Protein AF-A0A2V4CWK1-F1 (afdb_monomer_lite)

pLDDT: mean 91.82, std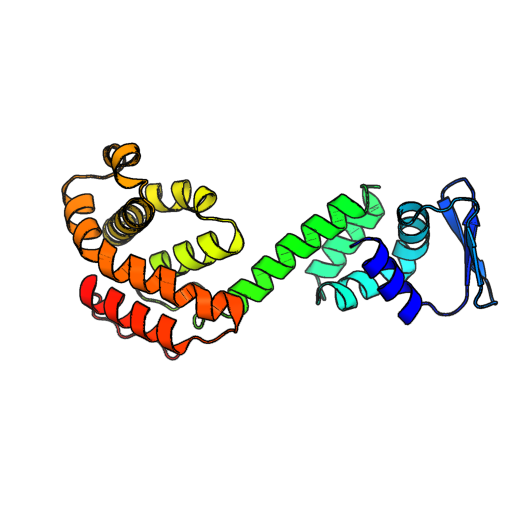 6.18, range [59.59, 98.56]

Foldseek 3Di:
DLVVLVVLCLVPDDAEWEQEPVLAIDGDNHNDYHYPDPDSQSVCLNCLVPCVLSSCCPVQVDDDPRSVVLSVCCNPPVDRVVVSVVVSNLVSLLVVLLVLEFDDQPQDDPPLSLLNVQLSCCLSPNNVVCLVVQLPQPDLRSVLCSLLSCVLVVNNVVCVVSDDPVSNVLSVQLNVLSNQLSVQSVCSRPPSDCPSNLVSSVVSCVSSVPPDDHDDD

Secondary structure (DSSP, 8-state):
-HHHHHHHHHHH--SEEEE-TT--EEEESSS-EEESS--HHHHHHHHHHHHHHHHHHHHH---SHHHHHHHHHHHHH---HHHHHHHHHHHHHHHHHHTTSSS-TT-SPTTHHHHHHHHHHHHHH-HHHHHHHHHT-SSHHHHHHHHHHHHHTT-HHHHGGGS-HHHHHHHHTTHHHHHHHHHHHHHHHHH---HHHHHHHHHHHHHHT--SPPPP-

Sequence (217 aa):
LEKDAISAVLDVIEGGIRVDSGGEGHWLSSDLIRMEDGSTHTLLNAVWGKHGMDVLENLFDLTGEAAEDAFDKQLSRGKAFGSFLRKVDEQQSGARLLRRFPWDEDELPSPLDFADSLVKKGRADGIGTTTGMARKAKGDSNLAMGWAWLSSHGKGEGEAWHFDPDIRDKGGDWVPSLEVLWAASEAVAESGDTEAYVGAMENLRKASGTMQELPDA

Structure (mmCIF, N/CA/C/O backbone):
data_AF-A0A2V4CWK1-F1
#
_entry.id   AF-A0A2V4CWK1-F1
#
loop_
_atom_site.group_PDB
_atom_site.id
_atom_site.type_symbol
_atom_site.label_atom_id
_atom_site.label_alt_id
_atom_site.label_comp_id
_atom_site.label_asym_id
_atom_site.label_entity_id
_atom_site.label_seq_id
_atom_site.pdbx_PDB_ins_code
_atom_site.Cartn_x
_atom_site.Cartn_y
_atom_site.Cartn_z
_atom_site.occupancy
_atom_site.B_iso_or_equiv
_atom_site.auth_seq_id
_atom_site.auth_comp_id
_atom_site.auth_asym_id
_atom_site.auth_atom_id
_atom_site.pdbx_PDB_model_num
ATOM 1 N N . LEU A 1 1 ? 16.362 -1.975 -12.132 1.00 86.56 1 LEU A N 1
ATOM 2 C CA . LEU A 1 1 ? 15.229 -1.416 -12.897 1.00 86.56 1 LEU A CA 1
ATOM 3 C C . LEU A 1 1 ? 15.586 -1.082 -14.341 1.00 86.56 1 LEU A C 1
ATOM 5 O O . LEU A 1 1 ? 15.142 -1.820 -15.195 1.00 86.56 1 LEU A O 1
ATOM 9 N N . GLU A 1 2 ? 16.389 -0.056 -14.674 1.00 88.94 2 GLU A N 1
ATOM 10 C CA . GLU A 1 2 ? 16.662 0.236 -16.108 1.00 88.94 2 GLU A CA 1
ATOM 11 C C . GLU A 1 2 ? 17.368 -0.909 -16.853 1.00 88.94 2 GLU A C 1
ATOM 13 O O . GLU A 1 2 ? 17.038 -1.191 -17.998 1.00 88.94 2 GLU A O 1
ATOM 18 N N . LYS A 1 3 ? 18.313 -1.600 -16.202 1.00 89.69 3 LYS A N 1
ATOM 19 C CA . LYS A 1 3 ? 18.948 -2.796 -16.776 1.00 89.69 3 LYS A CA 1
ATOM 20 C C . LYS A 1 3 ? 17.950 -3.933 -16.986 1.00 89.69 3 LYS A C 1
ATOM 22 O O . LYS A 1 3 ? 18.001 -4.575 -18.020 1.00 89.69 3 LYS A O 1
ATOM 27 N N . ASP A 1 4 ? 17.043 -4.138 -16.035 1.00 89.38 4 ASP A N 1
ATOM 28 C CA . ASP A 1 4 ? 16.024 -5.192 -16.106 1.00 89.38 4 ASP A CA 1
ATOM 29 C C . ASP A 1 4 ? 14.989 -4.876 -17.190 1.00 89.38 4 ASP A C 1
ATOM 31 O O . ASP A 1 4 ? 14.596 -5.760 -17.938 1.00 89.38 4 ASP A O 1
ATOM 35 N N . ALA A 1 5 ? 14.626 -3.599 -17.346 1.00 89.69 5 ALA A N 1
ATOM 36 C CA . ALA A 1 5 ? 13.796 -3.128 -18.447 1.00 89.69 5 ALA A CA 1
ATOM 37 C C . ALA A 1 5 ? 14.480 -3.353 -19.800 1.00 89.69 5 ALA A C 1
ATOM 39 O O . ALA A 1 5 ? 13.828 -3.779 -20.743 1.00 89.69 5 ALA A O 1
ATOM 40 N N . ILE A 1 6 ? 15.795 -3.124 -19.901 1.00 90.56 6 ILE A N 1
ATOM 41 C CA . ILE A 1 6 ? 16.544 -3.470 -21.115 1.00 90.56 6 ILE A CA 1
ATOM 42 C C . ILE A 1 6 ? 16.532 -4.973 -21.342 1.00 90.56 6 ILE A C 1
ATOM 44 O O . ILE A 1 6 ? 16.234 -5.375 -22.455 1.00 90.56 6 ILE A O 1
ATOM 48 N N . SER A 1 7 ? 16.811 -5.797 -20.331 1.00 90.44 7 SER A N 1
ATOM 49 C CA . SER A 1 7 ? 16.730 -7.255 -20.472 1.00 90.44 7 SER A CA 1
ATOM 50 C C . SER A 1 7 ? 15.356 -7.688 -20.991 1.00 90.44 7 SER A C 1
ATOM 52 O O . SER A 1 7 ? 15.295 -8.416 -21.972 1.00 90.44 7 SER A O 1
ATOM 54 N N . ALA A 1 8 ? 14.272 -7.138 -20.432 1.00 89.75 8 ALA A N 1
ATOM 55 C CA . ALA A 1 8 ? 12.911 -7.404 -20.894 1.00 89.75 8 ALA A CA 1
ATOM 56 C C . ALA A 1 8 ? 12.691 -6.999 -22.362 1.00 89.75 8 ALA A C 1
ATOM 58 O O . ALA A 1 8 ? 12.012 -7.714 -23.089 1.00 89.75 8 ALA A O 1
ATOM 59 N N . VAL A 1 9 ? 13.287 -5.889 -22.821 1.00 90.75 9 VAL A N 1
ATOM 60 C CA . VAL A 1 9 ? 13.285 -5.523 -24.249 1.00 90.75 9 VAL A CA 1
ATOM 61 C C . VAL A 1 9 ? 14.094 -6.522 -25.072 1.00 90.75 9 VAL A C 1
ATOM 63 O O . VAL A 1 9 ? 13.639 -6.934 -26.130 1.00 90.75 9 VAL A O 1
ATOM 66 N N . LEU A 1 10 ? 15.291 -6.907 -24.625 1.00 89.94 10 LEU A N 1
ATOM 67 C CA . LEU A 1 10 ? 16.167 -7.826 -25.361 1.00 89.94 10 LEU A CA 1
ATOM 68 C C . LEU A 1 10 ? 15.539 -9.207 -25.561 1.00 89.94 10 LEU A C 1
ATOM 70 O O . LEU A 1 10 ? 15.827 -9.853 -26.564 1.00 89.94 10 LEU A O 1
ATOM 74 N N . ASP A 1 11 ? 14.679 -9.632 -24.639 1.00 89.06 11 ASP A N 1
ATOM 75 C CA . ASP A 1 11 ? 13.974 -10.910 -24.724 1.00 89.06 11 ASP A CA 1
ATOM 76 C C . ASP A 1 11 ? 12.865 -10.914 -25.793 1.00 89.06 11 ASP A C 1
ATOM 78 O O . ASP A 1 11 ? 12.498 -11.980 -26.287 1.00 89.06 11 ASP A O 1
ATOM 82 N N . VAL A 1 12 ? 12.345 -9.739 -26.175 1.00 88.56 12 VAL A N 1
ATOM 83 C CA . VAL A 1 12 ? 11.214 -9.596 -27.118 1.00 88.56 12 VAL A CA 1
ATOM 84 C C . VAL A 1 12 ? 11.565 -8.861 -28.414 1.00 88.56 12 VAL A C 1
ATOM 86 O O . VAL A 1 12 ? 10.773 -8.850 -29.356 1.00 88.56 12 VAL A O 1
ATOM 89 N N . ILE A 1 13 ? 12.723 -8.200 -28.476 1.00 88.19 13 ILE A N 1
ATOM 90 C CA . ILE A 1 13 ? 13.109 -7.385 -29.627 1.00 88.19 13 ILE A CA 1
ATOM 91 C C . ILE A 1 13 ? 13.363 -8.273 -30.847 1.00 88.19 13 ILE A C 1
ATOM 93 O O . ILE A 1 13 ? 14.231 -9.142 -30.859 1.00 88.19 13 ILE A O 1
ATOM 97 N N . GLU A 1 14 ? 12.614 -8.019 -31.916 1.00 85.38 14 GLU A N 1
ATOM 98 C CA . GLU A 1 14 ? 12.859 -8.638 -33.215 1.00 85.38 14 GLU A CA 1
ATOM 99 C C . GLU A 1 14 ? 13.704 -7.704 -34.090 1.00 85.38 14 GLU A C 1
ATOM 101 O O . GLU A 1 14 ? 13.294 -6.576 -34.403 1.00 85.38 14 GLU A O 1
ATOM 106 N N . GLY A 1 15 ? 14.878 -8.190 -34.504 1.00 85.75 15 GLY A N 1
ATOM 107 C CA . GLY A 1 15 ? 15.874 -7.426 -35.251 1.00 85.75 15 GLY A CA 1
ATOM 108 C C . GLY A 1 15 ? 16.771 -6.572 -34.353 1.00 85.75 15 GLY A C 1
ATOM 109 O O . GLY A 1 15 ? 16.873 -6.773 -33.146 1.00 85.75 15 GLY A O 1
ATOM 110 N N . GLY A 1 16 ? 17.471 -5.614 -34.955 1.00 89.88 16 GLY A N 1
ATOM 111 C CA . GLY A 1 16 ? 18.432 -4.762 -34.253 1.00 89.88 16 GLY A CA 1
ATOM 112 C C . GLY A 1 16 ? 18.074 -3.292 -34.331 1.00 89.88 16 GLY A C 1
ATOM 113 O O . GLY A 1 16 ? 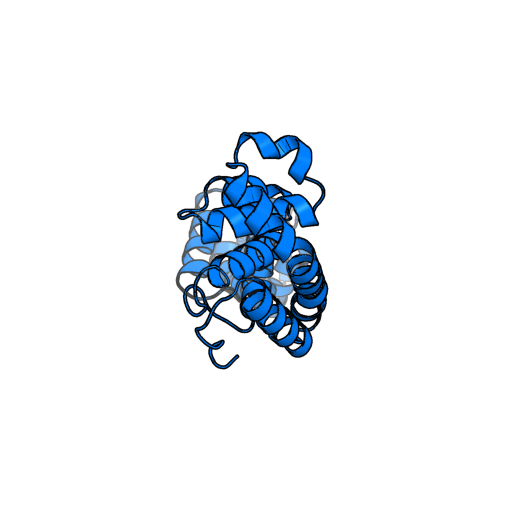17.180 -2.877 -35.067 1.00 89.88 16 GLY A O 1
ATOM 114 N N . ILE A 1 17 ? 18.819 -2.479 -33.593 1.00 92.44 17 ILE A N 1
ATOM 115 C CA . ILE A 1 17 ? 18.636 -1.030 -33.560 1.00 92.44 17 ILE A CA 1
ATOM 116 C C . ILE A 1 17 ? 19.993 -0.338 -33.493 1.00 92.44 17 ILE A C 1
ATOM 118 O O . ILE A 1 17 ? 20.890 -0.759 -32.762 1.00 92.44 17 ILE A O 1
ATOM 122 N N . ARG A 1 18 ? 20.157 0.733 -34.268 1.00 92.19 18 ARG A N 1
ATOM 123 C CA . ARG A 1 18 ? 21.239 1.698 -34.086 1.00 92.19 18 ARG A CA 1
ATOM 124 C C . ARG A 1 18 ? 20.682 2.935 -33.402 1.00 92.19 18 ARG A C 1
ATOM 126 O O . ARG A 1 18 ? 19.783 3.555 -33.950 1.00 92.19 18 ARG A O 1
ATOM 133 N N . VAL A 1 19 ? 21.258 3.307 -32.270 1.00 91.06 19 VAL A N 1
ATOM 134 C CA . VAL A 1 19 ? 20.946 4.542 -31.553 1.00 91.06 19 VAL A CA 1
ATOM 135 C C . VAL A 1 19 ? 22.068 5.544 -31.797 1.00 91.06 19 VAL A C 1
ATOM 137 O O . VAL A 1 19 ? 23.239 5.232 -31.549 1.00 91.06 19 VAL A O 1
ATOM 140 N N . ASP A 1 20 ? 21.725 6.702 -32.350 1.00 87.31 20 ASP A N 1
ATOM 141 C CA . ASP A 1 20 ? 22.684 7.767 -32.646 1.00 87.31 20 ASP A CA 1
ATOM 142 C C . ASP A 1 20 ? 22.999 8.640 -31.413 1.00 87.31 20 ASP A C 1
ATOM 144 O O . ASP A 1 20 ? 22.411 8.483 -30.342 1.00 87.31 20 ASP A O 1
ATOM 148 N N . SER A 1 21 ? 23.942 9.576 -31.554 1.00 80.38 21 SER A N 1
ATOM 149 C CA . SER A 1 21 ? 24.313 10.532 -30.499 1.00 80.38 21 SER A CA 1
ATOM 150 C C . SER A 1 21 ? 23.182 11.471 -30.042 1.00 80.38 21 SER A C 1
ATOM 152 O O . SER A 1 21 ? 23.289 12.073 -28.973 1.00 80.38 21 SER A O 1
ATOM 154 N N . GLY A 1 22 ? 22.117 11.612 -30.839 1.00 75.62 22 GLY A N 1
ATOM 155 C CA . GLY A 1 22 ? 20.904 12.358 -30.503 1.00 75.62 22 GLY A CA 1
ATOM 156 C C . GLY A 1 22 ? 19.871 11.525 -29.739 1.00 75.62 22 GLY A C 1
ATOM 157 O O . GLY A 1 22 ? 18.892 12.082 -29.244 1.00 75.62 22 GLY A O 1
ATOM 158 N N . GLY A 1 23 ? 20.098 10.214 -29.612 1.00 77.56 23 GLY A N 1
ATOM 159 C CA . GLY A 1 23 ? 19.186 9.259 -28.992 1.00 77.56 23 GLY A CA 1
ATOM 160 C C . GLY A 1 23 ? 18.088 8.750 -29.925 1.00 77.56 23 GLY A C 1
ATOM 161 O O . GLY A 1 23 ? 17.145 8.113 -29.454 1.00 77.56 23 GLY A O 1
ATOM 162 N N . GLU A 1 24 ? 18.192 9.010 -31.231 1.00 84.31 24 GLU A N 1
ATOM 163 C CA . GLU A 1 24 ? 17.245 8.516 -32.225 1.00 84.31 24 GLU A CA 1
ATOM 164 C C . GLU A 1 24 ? 17.556 7.059 -32.593 1.00 84.31 24 GLU A C 1
ATOM 166 O O . GLU A 1 24 ? 18.703 6.675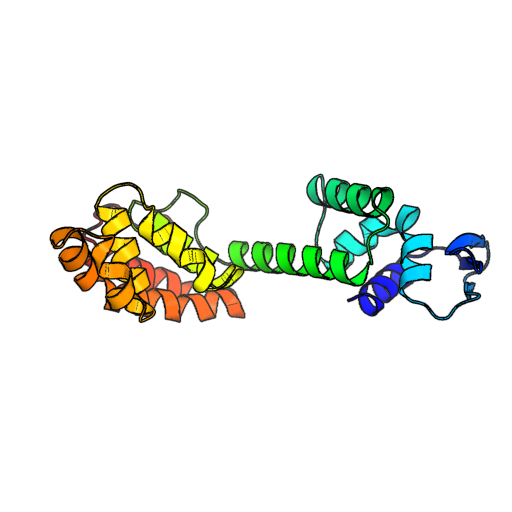 -32.837 1.00 84.31 24 GLU A O 1
ATOM 171 N N . GLY A 1 25 ? 16.512 6.226 -32.605 1.00 87.94 25 GLY A N 1
ATOM 172 C CA . GLY A 1 25 ? 16.594 4.803 -32.908 1.00 87.94 25 GLY A CA 1
ATOM 173 C C . GLY A 1 25 ? 16.303 4.487 -34.372 1.00 87.94 25 GLY A C 1
ATOM 174 O O . GLY A 1 25 ? 15.210 4.747 -34.870 1.00 87.94 25 GLY A O 1
ATOM 175 N N . HIS A 1 26 ? 17.245 3.832 -35.046 1.00 90.00 26 HIS A N 1
ATOM 176 C CA . HIS A 1 26 ? 17.097 3.337 -36.413 1.00 90.00 26 HIS A CA 1
ATOM 177 C C . HIS A 1 26 ? 17.074 1.807 -36.436 1.00 90.00 26 HIS A C 1
ATOM 179 O O . HIS A 1 26 ? 18.084 1.154 -36.162 1.00 90.00 26 HIS A O 1
ATOM 185 N N . TRP A 1 27 ? 15.925 1.235 -36.788 1.00 91.19 27 TRP A N 1
ATOM 186 C CA . TRP A 1 27 ? 15.729 -0.213 -36.864 1.00 91.19 27 TRP A CA 1
ATOM 187 C C . TRP A 1 27 ? 16.543 -0.850 -37.995 1.00 91.19 27 TRP A C 1
ATOM 189 O O . TRP A 1 27 ? 16.640 -0.317 -39.101 1.00 91.19 27 TRP A O 1
ATOM 199 N N . LEU A 1 28 ? 17.130 -2.007 -37.706 1.00 89.50 28 LEU A N 1
ATOM 200 C CA . LEU A 1 28 ? 18.017 -2.759 -38.584 1.00 89.50 28 LEU A CA 1
ATOM 201 C C . LEU A 1 28 ? 17.421 -4.134 -38.884 1.00 89.50 28 LEU A C 1
ATOM 203 O O . LEU A 1 28 ? 16.782 -4.750 -38.036 1.00 89.50 28 LEU A O 1
ATOM 207 N N . SER A 1 29 ? 17.724 -4.664 -40.068 1.00 86.38 29 SER A N 1
ATOM 208 C CA . SER A 1 29 ? 17.384 -6.044 -40.441 1.00 86.38 29 SER A CA 1
ATOM 209 C C . SER A 1 29 ? 18.298 -7.102 -39.807 1.00 86.38 29 SER A C 1
ATOM 211 O O . SER A 1 29 ? 18.071 -8.289 -39.998 1.00 86.38 29 SER A O 1
ATOM 213 N N . SER A 1 30 ? 19.380 -6.687 -39.142 1.00 88.69 30 SER A N 1
ATOM 214 C CA . SER A 1 30 ? 20.311 -7.559 -38.412 1.00 88.69 30 SER A CA 1
ATOM 215 C C . SER A 1 30 ? 20.032 -7.503 -36.919 1.00 88.69 30 SER A C 1
ATOM 217 O O . SER A 1 30 ? 19.743 -6.411 -36.451 1.00 88.69 30 SER A O 1
ATOM 219 N N . ASP A 1 31 ? 20.326 -8.556 -36.162 1.00 87.31 31 ASP A N 1
ATOM 220 C CA . ASP A 1 31 ? 20.086 -8.643 -34.704 1.00 87.31 31 ASP A CA 1
ATOM 221 C C . ASP A 1 31 ? 21.123 -7.896 -33.837 1.00 87.31 31 ASP A C 1
ATOM 223 O O . ASP A 1 31 ? 21.427 -8.273 -32.707 1.00 87.31 31 ASP A O 1
ATOM 227 N N . LEU A 1 32 ? 21.746 -6.848 -34.381 1.00 88.38 32 LEU A N 1
ATOM 228 C CA . LEU A 1 32 ? 22.781 -6.081 -33.692 1.00 88.38 32 LEU A CA 1
ATOM 229 C C . LEU A 1 32 ? 22.203 -4.817 -33.067 1.00 88.38 32 LEU A C 1
ATOM 231 O O . LEU A 1 32 ? 21.602 -3.993 -33.756 1.00 88.38 32 LEU A O 1
ATOM 235 N N . ILE A 1 33 ? 22.510 -4.614 -31.789 1.00 89.75 33 ILE A N 1
ATOM 236 C CA . ILE A 1 33 ? 22.268 -3.353 -31.091 1.00 89.75 33 ILE A CA 1
ATOM 237 C C . ILE A 1 33 ? 23.553 -2.534 -31.130 1.00 89.75 33 ILE A C 1
ATOM 239 O O . ILE A 1 33 ? 24.605 -2.967 -30.658 1.00 89.75 33 ILE A O 1
ATOM 243 N N . ARG A 1 34 ? 23.480 -1.355 -31.746 1.00 90.00 34 ARG A N 1
ATOM 244 C CA . ARG A 1 34 ? 24.597 -0.417 -31.868 1.00 90.00 34 ARG A CA 1
ATOM 245 C C . ARG A 1 34 ? 24.223 0.873 -31.179 1.00 90.00 34 ARG A C 1
ATOM 247 O O . ARG A 1 34 ? 23.183 1.442 -31.478 1.00 90.00 34 ARG A O 1
ATOM 254 N N . MET A 1 35 ? 25.088 1.353 -30.307 1.00 90.88 35 MET A N 1
ATOM 255 C CA . MET A 1 35 ? 24.862 2.604 -29.603 1.00 90.88 35 MET A CA 1
ATOM 256 C C . MET A 1 35 ? 26.110 3.467 -29.718 1.00 90.88 35 MET A C 1
ATOM 258 O O . MET A 1 35 ? 27.228 2.967 -29.581 1.00 90.88 35 MET A O 1
ATOM 262 N N . GLU A 1 36 ? 25.915 4.745 -30.032 1.00 84.12 36 GLU A N 1
ATOM 263 C CA . GLU A 1 36 ? 27.001 5.732 -30.032 1.00 84.12 36 GLU A CA 1
ATOM 264 C C . GLU A 1 36 ? 27.357 6.189 -28.609 1.00 84.12 36 GLU A C 1
ATOM 266 O O . GLU A 1 36 ? 28.490 6.608 -28.366 1.00 84.12 36 GLU A O 1
ATOM 271 N N . ASP A 1 37 ? 26.430 6.030 -27.660 1.00 79.88 37 ASP A N 1
ATOM 272 C CA . ASP A 1 37 ? 26.665 6.151 -26.223 1.00 79.88 37 ASP A CA 1
ATOM 273 C C . ASP A 1 37 ? 26.509 4.793 -25.499 1.00 79.88 37 ASP A C 1
ATOM 275 O O . ASP A 1 37 ? 26.102 3.793 -26.081 1.00 79.88 37 ASP A O 1
ATOM 279 N N . GLY A 1 38 ? 26.889 4.719 -24.221 1.00 78.56 38 GLY A N 1
ATOM 280 C CA . GLY A 1 38 ? 26.729 3.513 -23.390 1.00 78.56 38 GLY A CA 1
ATOM 281 C C . GLY A 1 38 ? 25.530 3.583 -22.442 1.00 78.56 38 GLY A C 1
ATOM 282 O O . GLY A 1 38 ? 25.569 2.977 -21.371 1.00 78.56 38 GLY A O 1
ATOM 283 N N . SER A 1 39 ? 24.524 4.403 -22.755 1.00 85.94 39 SER A N 1
ATOM 284 C CA . SER A 1 39 ? 23.490 4.819 -21.804 1.00 85.94 39 SER A CA 1
ATOM 285 C C . SER A 1 39 ? 22.234 3.953 -21.896 1.00 85.94 39 SER A C 1
ATOM 287 O O . SER A 1 39 ? 21.527 3.948 -22.903 1.00 85.94 39 SER A O 1
ATOM 289 N N . THR A 1 40 ? 21.891 3.276 -20.798 1.00 86.44 40 THR A N 1
ATOM 290 C CA . THR A 1 40 ? 20.649 2.492 -20.686 1.00 86.44 40 THR A CA 1
ATOM 291 C C . THR A 1 40 ? 19.410 3.337 -20.968 1.00 86.44 40 THR A C 1
ATOM 293 O O . THR A 1 40 ? 18.493 2.907 -21.662 1.00 86.44 40 THR A O 1
ATOM 296 N N . HIS A 1 41 ? 19.422 4.576 -20.487 1.00 86.94 41 HIS A N 1
ATOM 297 C CA . HIS A 1 41 ? 18.370 5.551 -20.717 1.00 86.94 41 HIS A CA 1
ATOM 298 C C . HIS A 1 41 ? 18.155 5.848 -22.208 1.00 86.94 41 HIS A C 1
ATOM 300 O O . HIS A 1 41 ? 17.015 5.898 -22.665 1.00 86.94 41 HIS A O 1
ATOM 306 N N . THR A 1 42 ? 19.239 6.019 -22.969 1.00 87.81 42 THR A N 1
ATOM 307 C CA . THR A 1 42 ? 19.171 6.358 -24.397 1.00 87.81 42 THR A CA 1
ATOM 308 C C . THR A 1 42 ? 18.582 5.198 -25.197 1.00 87.81 42 THR A C 1
ATOM 310 O O . THR A 1 42 ? 17.673 5.407 -26.000 1.00 87.81 42 THR A O 1
ATOM 313 N N . LEU A 1 43 ? 19.014 3.963 -24.911 1.00 89.00 43 LEU A N 1
ATOM 314 C CA . LEU A 1 43 ? 18.428 2.773 -25.530 1.00 89.00 43 LEU A CA 1
ATOM 315 C C . LEU A 1 43 ? 16.940 2.634 -25.197 1.00 89.00 43 LEU A C 1
ATOM 317 O O . LEU A 1 43 ? 16.142 2.402 -26.100 1.00 89.00 43 LEU A O 1
ATOM 321 N N . LEU A 1 44 ? 16.558 2.817 -23.926 1.00 90.12 44 LEU A N 1
ATOM 322 C CA . LEU A 1 44 ? 15.160 2.733 -23.499 1.00 90.12 44 LEU A CA 1
ATOM 323 C C . LEU A 1 44 ? 14.279 3.765 -24.209 1.00 90.12 44 LEU A C 1
ATOM 325 O O . LEU A 1 44 ? 13.209 3.396 -24.678 1.00 90.12 44 LEU A O 1
ATOM 329 N N . ASN A 1 45 ? 14.727 5.016 -24.362 1.00 88.56 45 ASN A N 1
ATOM 330 C CA . ASN A 1 45 ? 13.995 6.021 -25.148 1.00 88.56 45 ASN A CA 1
ATOM 331 C C . ASN A 1 45 ? 13.784 5.567 -26.598 1.00 88.56 45 ASN A C 1
ATOM 333 O O . ASN A 1 45 ? 12.671 5.663 -27.111 1.00 88.56 45 ASN A O 1
ATOM 337 N N . ALA A 1 46 ? 14.833 5.047 -27.239 1.00 89.44 46 ALA A N 1
ATOM 338 C CA . ALA A 1 46 ? 14.789 4.639 -28.640 1.00 89.44 46 ALA A CA 1
ATOM 339 C C . ALA A 1 46 ? 13.842 3.451 -28.893 1.00 89.44 46 ALA A C 1
ATOM 341 O O . ALA A 1 46 ? 13.182 3.396 -29.930 1.00 89.44 46 ALA A O 1
ATOM 342 N N . VAL A 1 47 ? 13.757 2.504 -27.952 1.00 90.94 47 VAL A N 1
ATOM 343 C CA . VAL A 1 47 ? 12.915 1.301 -28.091 1.00 90.94 47 VAL A CA 1
ATOM 344 C C . VAL A 1 47 ? 11.507 1.471 -27.522 1.00 90.94 47 VAL A C 1
ATOM 346 O O . VAL A 1 47 ? 10.622 0.697 -27.886 1.00 90.94 47 VAL A O 1
ATOM 349 N N . TRP A 1 48 ? 11.265 2.476 -26.668 1.00 91.62 48 TRP A N 1
ATOM 350 C CA . TRP A 1 48 ? 10.004 2.624 -25.931 1.00 91.62 48 TRP A CA 1
ATOM 351 C C . TRP A 1 48 ? 8.784 2.649 -26.840 1.00 91.62 48 TRP A C 1
ATOM 353 O O . TRP A 1 48 ? 7.824 1.940 -26.581 1.00 91.62 48 TRP A O 1
ATOM 363 N N . GLY A 1 49 ? 8.832 3.399 -27.944 1.00 90.31 49 GLY A N 1
ATOM 364 C CA . GLY A 1 49 ? 7.694 3.513 -28.859 1.00 90.31 49 GLY A CA 1
ATOM 365 C C . GLY A 1 49 ? 7.235 2.183 -29.471 1.00 90.31 49 GLY A C 1
ATOM 366 O O . GLY A 1 49 ? 6.094 2.094 -29.910 1.00 90.31 49 GLY A O 1
ATOM 367 N N . LYS A 1 50 ? 8.099 1.158 -29.494 1.00 90.94 50 LYS A N 1
ATOM 368 C CA . LYS A 1 50 ? 7.776 -0.177 -30.017 1.00 90.94 50 LYS A CA 1
ATOM 369 C C . LYS A 1 50 ? 7.585 -1.218 -28.912 1.00 90.94 50 LYS A C 1
ATOM 371 O O . LYS A 1 50 ? 6.695 -2.044 -29.038 1.00 90.94 50 LYS A O 1
ATOM 376 N N . HIS A 1 51 ? 8.396 -1.157 -27.855 1.00 93.00 51 HIS A N 1
ATOM 377 C CA . HIS A 1 51 ? 8.488 -2.208 -26.832 1.00 93.00 51 HIS A CA 1
ATOM 378 C C . HIS A 1 51 ? 8.131 -1.747 -25.416 1.00 93.00 51 HIS A C 1
ATOM 380 O O . HIS A 1 51 ? 8.293 -2.488 -24.453 1.00 93.00 51 HIS A O 1
ATOM 386 N N . GLY A 1 52 ? 7.659 -0.510 -25.247 1.00 92.25 52 GLY A N 1
ATOM 387 C CA . GLY A 1 52 ? 7.324 0.016 -23.925 1.00 92.25 52 GLY A CA 1
ATOM 388 C C . GLY A 1 52 ? 6.211 -0.772 -23.238 1.00 92.25 52 GLY A C 1
ATOM 389 O O . GLY A 1 52 ? 6.294 -0.999 -22.036 1.00 92.25 52 GLY A O 1
ATOM 390 N N . MET A 1 53 ? 5.220 -1.247 -23.997 1.00 94.00 53 MET A N 1
ATOM 391 C CA . MET A 1 53 ? 4.160 -2.112 -23.466 1.00 94.00 53 MET A CA 1
ATOM 392 C C . MET A 1 53 ? 4.711 -3.467 -23.011 1.00 94.00 53 MET A C 1
ATOM 394 O O . MET A 1 53 ? 4.398 -3.888 -21.902 1.00 94.00 53 MET A O 1
ATOM 398 N N . ASP A 1 54 ? 5.609 -4.077 -23.792 1.00 93.44 54 ASP A N 1
ATOM 399 C CA . ASP A 1 54 ? 6.261 -5.340 -23.419 1.00 93.44 54 ASP A CA 1
ATOM 400 C C . ASP A 1 54 ? 7.044 -5.196 -22.105 1.00 93.44 54 ASP A C 1
ATOM 402 O O . ASP A 1 54 ? 7.017 -6.076 -21.249 1.00 93.44 54 ASP A O 1
ATOM 406 N N . VAL A 1 55 ? 7.722 -4.059 -21.902 1.00 92.62 55 VAL A N 1
ATOM 407 C CA . VAL A 1 55 ? 8.419 -3.766 -20.639 1.00 92.62 55 VAL A CA 1
ATOM 408 C C . VAL A 1 55 ? 7.437 -3.647 -19.475 1.00 92.62 55 VAL A C 1
ATOM 410 O O . VAL A 1 55 ? 7.729 -4.146 -18.389 1.00 92.62 55 VAL A O 1
ATOM 413 N N . LEU A 1 56 ? 6.301 -2.970 -19.669 1.00 93.50 56 LEU A N 1
ATOM 414 C CA . LEU A 1 56 ? 5.297 -2.795 -18.616 1.00 93.50 56 LEU A CA 1
ATOM 415 C C . LEU A 1 56 ? 4.668 -4.128 -18.200 1.00 93.50 56 LEU A C 1
ATOM 417 O O . LEU A 1 56 ? 4.537 -4.392 -17.003 1.00 93.50 56 LEU A O 1
ATOM 421 N N . GLU A 1 57 ? 4.348 -4.973 -19.173 1.00 91.94 57 GLU A N 1
ATOM 422 C CA . GLU A 1 57 ? 3.800 -6.305 -18.945 1.00 91.94 57 GLU A CA 1
ATOM 423 C C . GLU A 1 57 ? 4.840 -7.227 -18.295 1.00 91.94 57 GLU A C 1
ATOM 425 O O . GLU A 1 57 ? 4.630 -7.702 -17.182 1.00 91.94 57 GLU A O 1
ATOM 430 N N . ASN A 1 58 ? 6.010 -7.407 -18.914 1.00 89.69 58 ASN A N 1
ATOM 431 C CA . ASN A 1 58 ? 6.997 -8.387 -18.454 1.00 89.69 58 ASN A CA 1
ATOM 432 C C . ASN A 1 58 ? 7.622 -8.035 -17.102 1.00 89.69 58 ASN A C 1
ATOM 434 O O . ASN A 1 58 ? 7.906 -8.924 -16.299 1.00 89.69 58 ASN A O 1
ATOM 438 N N . LEU A 1 59 ? 7.886 -6.749 -16.851 1.00 90.12 59 LEU A N 1
ATOM 439 C CA . LEU A 1 59 ? 8.596 -6.335 -15.641 1.00 90.12 59 LEU A CA 1
ATOM 440 C C . LEU A 1 59 ? 7.649 -6.042 -14.476 1.00 90.12 59 LEU A C 1
ATOM 442 O O . LEU A 1 59 ? 8.045 -6.190 -13.319 1.00 90.12 59 LEU A O 1
ATOM 446 N N . PHE A 1 60 ? 6.417 -5.612 -14.759 1.00 89.00 60 PHE A N 1
ATOM 447 C CA . PHE A 1 60 ? 5.510 -5.122 -13.724 1.00 89.00 60 PHE A CA 1
ATOM 448 C C . PHE A 1 60 ? 4.134 -5.784 -13.709 1.00 89.00 60 PHE A C 1
ATOM 450 O O . PHE A 1 60 ? 3.360 -5.449 -12.811 1.00 89.00 60 PHE A O 1
ATOM 457 N N . ASP A 1 61 ? 3.844 -6.712 -14.626 1.00 88.62 61 ASP A N 1
ATOM 458 C CA . ASP A 1 61 ? 2.518 -7.321 -14.807 1.00 88.62 61 ASP A CA 1
ATOM 459 C C . ASP A 1 61 ? 1.425 -6.256 -15.037 1.00 88.62 61 ASP A C 1
ATOM 461 O O . ASP A 1 61 ? 0.285 -6.362 -14.583 1.00 88.62 61 ASP A O 1
ATOM 465 N N . LEU A 1 62 ? 1.806 -5.152 -15.697 1.00 90.56 62 LEU A N 1
ATOM 466 C CA . LEU A 1 62 ? 0.933 -4.013 -15.954 1.00 90.56 62 LEU A CA 1
ATOM 467 C C . LEU A 1 62 ? 0.387 -4.081 -17.381 1.00 90.56 62 LEU A C 1
ATOM 469 O O . LEU A 1 62 ? 1.121 -3.870 -18.343 1.00 90.56 62 LEU A O 1
ATOM 473 N N . THR A 1 63 ? -0.921 -4.314 -17.496 1.00 90.19 63 THR A N 1
ATOM 474 C CA . THR A 1 63 ? -1.650 -4.461 -18.766 1.00 90.19 63 THR A CA 1
ATOM 475 C C . THR A 1 63 ? -2.904 -3.569 -18.818 1.00 90.19 63 THR A C 1
ATOM 477 O O . THR A 1 63 ? -3.282 -2.932 -17.829 1.00 90.19 63 THR A O 1
ATOM 480 N N . GLY A 1 64 ? -3.550 -3.493 -19.988 1.00 90.25 64 GLY A N 1
ATOM 481 C CA . GLY A 1 64 ? -4.801 -2.751 -20.195 1.00 90.25 64 GLY A CA 1
ATOM 482 C C . GLY A 1 64 ? -4.656 -1.226 -20.128 1.00 90.25 64 GLY A C 1
ATOM 483 O O . GLY A 1 64 ? -3.576 -0.682 -20.344 1.00 90.25 64 GLY A O 1
ATOM 484 N N . GLU A 1 65 ? -5.751 -0.533 -19.797 1.00 89.81 65 GLU A N 1
ATOM 485 C CA . GLU A 1 65 ? -5.829 0.940 -19.802 1.00 89.81 65 GLU A CA 1
ATOM 486 C C . GLU A 1 65 ? -4.742 1.587 -18.931 1.00 89.81 65 GLU A C 1
ATOM 488 O O . GLU A 1 65 ? -4.124 2.567 -19.330 1.00 89.81 65 GLU A O 1
ATOM 493 N N . ALA A 1 66 ? -4.430 1.003 -17.769 1.00 86.94 66 ALA A N 1
ATOM 494 C CA . ALA A 1 66 ? -3.390 1.523 -16.883 1.00 86.94 66 ALA A CA 1
ATOM 495 C C . ALA A 1 66 ? -1.977 1.444 -17.498 1.00 86.94 66 ALA A C 1
ATOM 497 O O . ALA A 1 66 ? -1.137 2.307 -17.218 1.00 86.94 66 ALA A O 1
ATOM 498 N N . ALA A 1 67 ? -1.713 0.431 -18.330 1.00 92.75 67 ALA A N 1
ATOM 499 C CA . ALA A 1 67 ? -0.458 0.289 -19.060 1.00 92.75 67 ALA A CA 1
ATOM 500 C C . ALA A 1 67 ? -0.362 1.302 -20.205 1.00 92.75 67 ALA A C 1
ATOM 502 O O . ALA A 1 67 ? 0.653 1.989 -20.313 1.00 92.75 67 ALA A O 1
ATOM 503 N N . GLU A 1 68 ? -1.433 1.459 -20.987 1.00 93.06 68 GLU A N 1
ATOM 504 C CA . GLU A 1 68 ? -1.531 2.458 -22.063 1.00 93.06 68 GLU A CA 1
ATOM 505 C C . GLU A 1 68 ? -1.302 3.876 -21.517 1.00 93.06 68 GLU A C 1
ATOM 507 O O . GLU A 1 68 ? -0.457 4.628 -22.008 1.00 93.06 68 GLU A O 1
ATOM 512 N N . ASP A 1 69 ? -1.948 4.198 -20.396 1.00 91.69 69 ASP A N 1
ATOM 513 C CA . ASP A 1 69 ? -1.792 5.473 -19.704 1.00 91.69 69 ASP A CA 1
ATOM 514 C C . ASP A 1 69 ? -0.343 5.735 -19.260 1.00 91.69 69 ASP A C 1
ATOM 516 O O . ASP A 1 69 ? 0.146 6.870 -19.308 1.00 91.69 69 ASP A O 1
ATOM 520 N N . ALA A 1 70 ? 0.345 4.706 -18.754 1.00 90.69 70 ALA A N 1
ATOM 521 C CA . ALA A 1 70 ? 1.740 4.802 -18.332 1.00 90.69 70 ALA A CA 1
ATOM 522 C C . ALA A 1 70 ? 2.680 4.946 -19.538 1.00 90.69 70 ALA A C 1
ATOM 524 O O . ALA A 1 70 ? 3.590 5.784 -19.505 1.00 90.69 70 ALA A O 1
ATOM 525 N N . PHE A 1 71 ? 2.425 4.180 -20.599 1.00 93.56 71 PHE A N 1
ATOM 526 C CA . PHE A 1 71 ? 3.146 4.213 -21.864 1.00 93.56 71 PHE A CA 1
ATOM 527 C C . PHE A 1 71 ? 3.109 5.605 -22.496 1.00 93.56 71 PHE A C 1
ATOM 529 O O . PHE A 1 71 ? 4.170 6.199 -22.718 1.00 93.56 71 PHE A O 1
ATOM 536 N N . ASP A 1 72 ? 1.915 6.173 -22.678 1.00 92.00 72 ASP A N 1
ATOM 537 C CA . ASP A 1 72 ? 1.713 7.484 -23.301 1.00 92.00 72 ASP A CA 1
ATOM 538 C C . ASP A 1 72 ? 2.298 8.620 -22.459 1.00 92.00 72 ASP A C 1
ATOM 540 O O . ASP A 1 72 ? 2.910 9.566 -22.975 1.00 92.00 72 ASP A O 1
ATOM 544 N N . LYS A 1 73 ? 2.167 8.534 -21.127 1.00 89.25 73 LYS A N 1
ATOM 545 C CA . LYS A 1 73 ? 2.774 9.512 -20.210 1.00 89.25 73 LYS A CA 1
ATOM 546 C C . LYS A 1 73 ? 4.294 9.508 -20.305 1.00 89.25 73 LYS A C 1
ATOM 548 O O . LYS A 1 73 ? 4.882 10.584 -20.175 1.00 89.25 73 LYS A O 1
ATOM 553 N N . GLN A 1 74 ? 4.922 8.348 -20.490 1.00 90.44 74 GLN A N 1
ATOM 554 C CA . GLN A 1 74 ? 6.372 8.257 -20.636 1.00 90.44 74 GLN A CA 1
ATOM 555 C C . GLN A 1 74 ? 6.822 8.698 -22.033 1.00 90.44 74 GLN A C 1
ATOM 557 O O . GLN A 1 74 ? 7.766 9.483 -22.134 1.00 90.44 74 GLN A O 1
ATOM 562 N N . LEU A 1 75 ? 6.093 8.302 -23.081 1.00 86.44 75 LEU A N 1
ATOM 563 C CA . LEU A 1 75 ? 6.369 8.675 -24.469 1.00 86.44 75 LEU A CA 1
ATOM 564 C C . LEU A 1 75 ? 6.289 10.198 -24.691 1.00 86.44 75 LEU A C 1
ATOM 566 O O . LEU A 1 75 ? 7.122 10.772 -25.384 1.00 86.44 75 LEU A O 1
ATOM 570 N N . SER A 1 76 ? 5.319 10.874 -24.066 1.00 82.12 76 SER A N 1
ATOM 571 C CA . SER A 1 76 ? 5.070 12.311 -24.271 1.00 82.12 76 SER A CA 1
ATOM 572 C C . SER A 1 76 ? 5.911 13.257 -23.404 1.00 82.12 76 SER A C 1
ATOM 574 O O . SER A 1 76 ? 6.083 14.421 -23.769 1.00 82.12 76 SER A O 1
ATOM 576 N N . ARG A 1 77 ? 6.399 12.820 -22.231 1.00 63.62 77 ARG A N 1
ATOM 577 C CA . ARG A 1 77 ? 6.964 13.737 -21.214 1.00 63.62 77 ARG A CA 1
ATOM 578 C C . ARG A 1 77 ? 8.487 13.746 -21.102 1.00 63.62 77 ARG A C 1
ATOM 580 O O . ARG A 1 77 ? 8.990 14.550 -20.318 1.00 63.62 77 ARG A O 1
ATOM 587 N N . GLY A 1 78 ? 9.214 12.891 -21.827 1.00 59.59 78 GLY A N 1
ATOM 588 C CA . GLY A 1 78 ? 10.687 12.881 -21.825 1.00 59.59 78 GLY A CA 1
ATOM 589 C C . GLY A 1 78 ? 11.309 12.774 -20.424 1.00 59.59 78 GLY A C 1
ATOM 590 O O . GLY A 1 78 ? 12.350 13.370 -20.150 1.00 59.59 78 GLY A O 1
ATOM 591 N N . LYS A 1 79 ? 10.636 12.093 -19.485 1.00 63.56 79 LYS A N 1
ATOM 592 C CA . LYS A 1 79 ? 11.118 11.950 -18.104 1.00 63.56 79 LYS A CA 1
ATOM 593 C C . LYS A 1 79 ? 12.229 10.907 -18.028 1.00 63.56 79 LYS A C 1
ATOM 595 O O . LYS A 1 79 ? 12.218 9.920 -18.758 1.00 63.56 79 LYS A O 1
ATOM 600 N N . ALA A 1 80 ? 13.137 11.083 -17.067 1.00 82.38 80 ALA A N 1
ATOM 601 C CA . ALA A 1 80 ? 14.168 10.096 -16.760 1.00 82.38 80 ALA A CA 1
ATOM 602 C C . ALA A 1 80 ? 13.542 8.719 -16.461 1.00 82.38 80 ALA A C 1
ATOM 604 O O . ALA A 1 80 ? 12.757 8.588 -15.514 1.00 82.38 80 ALA A O 1
ATOM 605 N N . PHE A 1 81 ? 13.919 7.709 -17.254 1.00 87.06 81 PHE A N 1
ATOM 606 C CA . PHE A 1 81 ? 13.373 6.350 -17.180 1.00 87.06 81 PHE A CA 1
ATOM 607 C C . PHE A 1 81 ? 13.485 5.754 -15.781 1.00 87.06 81 PHE A C 1
ATOM 609 O O . PHE A 1 81 ? 12.506 5.219 -15.280 1.00 87.06 81 PHE A O 1
ATOM 616 N N . GLY A 1 82 ? 14.617 5.919 -15.097 1.00 87.38 82 GLY A N 1
ATOM 617 C CA . GLY A 1 82 ? 14.789 5.400 -13.742 1.00 87.38 82 GLY A CA 1
ATOM 618 C C . GLY A 1 82 ? 13.724 5.881 -12.750 1.00 87.38 82 GLY A C 1
ATOM 619 O O . GLY A 1 82 ? 13.224 5.085 -11.961 1.00 87.38 82 GLY A O 1
ATOM 620 N N . SER A 1 83 ? 13.324 7.156 -12.810 1.00 88.44 83 SER A N 1
ATOM 621 C CA . SER A 1 83 ? 12.272 7.703 -11.936 1.00 88.44 83 SER A CA 1
ATOM 622 C C . SER A 1 83 ? 10.885 7.192 -12.326 1.00 88.44 83 SER A C 1
ATOM 624 O O . SER A 1 83 ? 10.074 6.860 -11.462 1.00 88.44 83 SER A O 1
ATOM 626 N N . PHE A 1 84 ? 10.625 7.088 -13.631 1.00 91.25 84 PHE A N 1
ATOM 627 C CA . PHE A 1 84 ? 9.387 6.522 -14.155 1.00 91.25 84 PHE A CA 1
ATOM 628 C C . PHE A 1 84 ? 9.220 5.050 -13.756 1.00 91.25 84 PHE A C 1
ATOM 630 O O . PHE A 1 84 ? 8.226 4.714 -13.118 1.00 91.25 84 PHE A O 1
ATOM 637 N N . LEU A 1 85 ? 10.211 4.205 -14.053 1.00 91.31 85 LEU A N 1
ATOM 638 C CA . LEU A 1 85 ? 10.190 2.774 -13.747 1.00 91.31 85 LEU A CA 1
ATOM 639 C C . LEU A 1 85 ? 10.054 2.532 -12.247 1.00 91.31 85 LEU A C 1
ATOM 641 O O . LEU A 1 85 ? 9.262 1.692 -11.847 1.00 91.31 85 LEU A O 1
ATOM 645 N N . ARG A 1 86 ? 10.762 3.304 -11.410 1.00 90.44 86 ARG A N 1
ATOM 646 C CA . ARG A 1 86 ? 10.615 3.192 -9.954 1.00 90.44 86 ARG A CA 1
ATOM 647 C C . ARG A 1 86 ? 9.191 3.507 -9.505 1.00 90.44 86 ARG A C 1
ATOM 649 O O . ARG A 1 86 ? 8.649 2.802 -8.670 1.00 90.44 86 ARG A O 1
ATOM 656 N N . LYS A 1 87 ? 8.564 4.535 -10.081 1.00 88.50 87 LYS A N 1
ATOM 657 C CA . LYS A 1 87 ? 7.182 4.882 -9.747 1.00 88.50 87 LYS A CA 1
ATOM 658 C C . LYS A 1 87 ? 6.191 3.794 -10.177 1.00 88.50 87 LYS A C 1
ATOM 660 O O . LYS A 1 87 ? 5.257 3.518 -9.431 1.00 88.50 87 LYS A O 1
ATOM 665 N N . VAL A 1 88 ? 6.373 3.203 -11.360 1.00 89.62 88 VAL A N 1
ATOM 666 C CA . VAL A 1 88 ? 5.539 2.080 -11.825 1.00 89.62 88 VAL A CA 1
ATOM 667 C C . VAL A 1 88 ? 5.720 0.874 -10.905 1.00 89.62 88 VAL A C 1
ATOM 669 O O . VAL A 1 88 ? 4.731 0.295 -10.466 1.00 89.62 88 VAL A O 1
ATOM 672 N N . ASP A 1 89 ? 6.963 0.551 -10.551 1.00 89.31 89 ASP A N 1
ATOM 673 C CA . ASP A 1 89 ? 7.292 -0.550 -9.647 1.00 89.31 89 ASP A CA 1
ATOM 674 C C . ASP A 1 89 ? 6.681 -0.374 -8.252 1.00 89.31 89 ASP A C 1
ATOM 676 O O . ASP A 1 89 ? 6.065 -1.296 -7.723 1.00 89.31 89 ASP A O 1
ATOM 680 N N . GLU A 1 90 ? 6.793 0.827 -7.673 1.00 85.75 90 GLU A N 1
ATOM 681 C CA . GLU A 1 90 ? 6.186 1.184 -6.385 1.00 85.75 90 GLU A CA 1
ATOM 682 C C . GLU A 1 90 ? 4.658 0.999 -6.433 1.00 85.75 90 GLU A C 1
ATOM 684 O O . GLU A 1 90 ? 4.076 0.372 -5.548 1.00 85.75 90 GLU A O 1
ATOM 689 N N . GLN A 1 91 ? 4.005 1.483 -7.497 1.00 84.12 91 GLN A N 1
ATOM 690 C CA . GLN A 1 91 ? 2.555 1.347 -7.671 1.00 84.12 91 GLN A CA 1
ATOM 691 C C . GLN A 1 91 ? 2.120 -0.112 -7.839 1.00 84.12 91 GLN A C 1
ATOM 693 O O . GLN A 1 91 ? 1.153 -0.536 -7.207 1.00 84.12 91 GLN A O 1
ATOM 698 N N . GLN A 1 92 ? 2.829 -0.887 -8.662 1.00 86.31 92 GLN A N 1
ATOM 699 C CA . GLN A 1 92 ? 2.483 -2.286 -8.912 1.00 86.31 92 GLN A CA 1
ATOM 700 C C . GLN A 1 92 ? 2.807 -3.189 -7.728 1.00 86.31 92 GLN A C 1
ATOM 702 O O . GLN A 1 92 ? 2.033 -4.086 -7.412 1.00 86.31 92 GLN A O 1
ATOM 707 N N . SER A 1 93 ? 3.902 -2.932 -7.016 1.00 83.62 93 SER A N 1
ATOM 708 C CA . SER A 1 93 ? 4.220 -3.651 -5.783 1.00 83.62 93 SER A CA 1
ATOM 709 C C . SER A 1 93 ? 3.163 -3.405 -4.708 1.00 83.62 93 SER A C 1
ATOM 711 O O . SER A 1 93 ? 2.725 -4.362 -4.073 1.00 83.62 93 SER A O 1
ATOM 713 N N . GLY A 1 94 ? 2.676 -2.165 -4.577 1.00 84.75 94 GLY A N 1
ATOM 714 C CA . GLY A 1 94 ? 1.522 -1.849 -3.735 1.00 84.75 94 GLY A CA 1
ATOM 715 C C . GLY A 1 94 ? 0.263 -2.603 -4.171 1.00 84.75 94 GLY A C 1
ATOM 716 O O . GLY A 1 94 ? -0.341 -3.300 -3.365 1.00 84.75 94 GLY A O 1
ATOM 717 N N . ALA A 1 95 ? -0.106 -2.548 -5.454 1.00 83.56 95 ALA A N 1
ATOM 718 C CA . ALA A 1 95 ? -1.294 -3.237 -5.964 1.00 83.56 95 ALA A CA 1
ATOM 719 C C . ALA A 1 95 ? -1.231 -4.767 -5.777 1.00 83.56 95 ALA A C 1
ATOM 721 O O . ALA A 1 95 ? -2.201 -5.376 -5.328 1.00 83.56 95 ALA A O 1
ATOM 722 N N . ARG A 1 96 ? -0.080 -5.392 -6.063 1.00 85.50 96 ARG A N 1
ATOM 723 C CA . ARG A 1 96 ? 0.148 -6.831 -5.846 1.00 85.50 96 ARG A CA 1
ATOM 724 C C . ARG A 1 96 ? 0.044 -7.214 -4.378 1.00 85.50 96 ARG A C 1
ATOM 726 O O . ARG A 1 96 ? -0.505 -8.265 -4.077 1.00 85.50 96 ARG A O 1
ATOM 733 N N . LEU A 1 97 ? 0.576 -6.385 -3.483 1.00 89.19 97 LEU A N 1
ATOM 734 C CA . LEU A 1 97 ? 0.458 -6.584 -2.044 1.00 89.19 97 LEU A CA 1
ATOM 735 C C . LEU A 1 97 ? -1.008 -6.527 -1.600 1.00 89.19 97 LEU A C 1
ATOM 737 O O . LEU A 1 97 ? -1.453 -7.409 -0.875 1.00 89.19 97 LEU A O 1
ATOM 741 N N . LEU A 1 98 ? -1.761 -5.525 -2.056 1.00 89.62 98 LEU A N 1
ATOM 742 C CA . LEU A 1 98 ? -3.166 -5.355 -1.683 1.00 89.62 98 LEU A CA 1
ATOM 743 C C . LEU A 1 98 ? -4.033 -6.541 -2.123 1.00 89.62 98 LEU A C 1
ATOM 745 O O . LEU A 1 98 ? -4.865 -6.986 -1.343 1.00 89.62 98 LEU A O 1
ATOM 749 N N . ARG A 1 99 ? -3.770 -7.117 -3.304 1.00 89.31 99 ARG A N 1
ATOM 750 C CA . ARG A 1 99 ? -4.455 -8.324 -3.812 1.00 89.31 99 ARG A CA 1
ATOM 751 C C . ARG A 1 99 ? -4.218 -9.595 -2.987 1.00 89.31 99 ARG A C 1
ATOM 753 O O . ARG A 1 99 ? -4.881 -10.592 -3.234 1.00 89.31 99 ARG A O 1
ATOM 760 N N . ARG A 1 100 ? -3.243 -9.605 -2.070 1.00 93.75 100 ARG A N 1
ATOM 761 C CA . ARG A 1 100 ? -2.998 -10.755 -1.178 1.00 93.75 100 ARG A CA 1
ATOM 762 C C . ARG A 1 100 ? -3.935 -10.770 0.022 1.00 93.75 100 ARG A C 1
ATOM 764 O O . ARG A 1 100 ? -4.048 -11.799 0.677 1.00 93.75 100 ARG A O 1
ATOM 771 N N . PHE A 1 101 ? -4.535 -9.630 0.354 1.00 95.81 101 PHE A N 1
ATOM 772 C CA . PHE A 1 101 ? -5.455 -9.549 1.477 1.00 95.81 101 PHE A CA 1
ATOM 773 C C . PHE A 1 101 ? -6.779 -10.240 1.130 1.00 95.81 101 PHE A C 1
ATOM 775 O O . PHE A 1 101 ? -7.190 -10.190 -0.026 1.00 95.81 101 PHE A O 1
ATOM 782 N N . PRO A 1 102 ? -7.429 -10.877 2.118 1.00 95.12 102 PRO A N 1
ATOM 783 C CA . PRO A 1 102 ? -8.568 -11.763 1.870 1.00 95.12 102 PRO A CA 1
ATOM 784 C C . PRO A 1 102 ? -9.838 -11.054 1.393 1.00 95.12 102 PRO A C 1
ATOM 786 O O . PRO A 1 102 ? -10.631 -11.653 0.684 1.00 95.12 102 PRO A O 1
ATOM 789 N N . TRP A 1 103 ? -10.035 -9.792 1.773 1.00 95.00 103 TRP A N 1
ATOM 790 C CA . TRP A 1 103 ? -11.268 -9.060 1.476 1.00 95.00 103 TRP A CA 1
ATOM 791 C C . TRP A 1 103 ? -11.022 -7.902 0.524 1.00 95.00 103 TRP A C 1
ATOM 793 O O . TRP A 1 103 ? -9.978 -7.244 0.607 1.00 95.00 103 TRP A O 1
ATOM 803 N N . ASP A 1 104 ? -12.000 -7.609 -0.325 1.00 87.44 104 ASP A N 1
ATOM 804 C CA . ASP A 1 104 ? -12.017 -6.406 -1.158 1.00 87.44 104 ASP A CA 1
ATOM 805 C C . ASP A 1 104 ? -12.488 -5.170 -0.360 1.00 87.44 104 ASP A C 1
ATOM 807 O O . ASP A 1 104 ? -12.857 -5.246 0.817 1.00 87.44 104 ASP A O 1
ATOM 811 N N . GLU A 1 105 ? -12.410 -3.983 -0.973 1.00 75.00 105 GLU A N 1
ATOM 812 C CA . GLU A 1 105 ? -12.952 -2.760 -0.363 1.00 75.00 105 GLU A CA 1
ATOM 813 C C . GLU A 1 105 ? -14.467 -2.908 -0.108 1.00 75.00 105 GLU A C 1
ATOM 815 O O . GLU A 1 105 ? -15.200 -3.439 -0.939 1.00 75.00 105 GLU A O 1
ATOM 820 N N . ASP A 1 106 ? -14.929 -2.416 1.047 1.00 75.69 106 ASP A N 1
ATOM 821 C CA . ASP A 1 106 ? -16.337 -2.385 1.483 1.00 75.69 106 ASP A CA 1
ATOM 822 C C . ASP A 1 106 ? -17.017 -3.739 1.797 1.00 75.69 106 ASP A C 1
ATOM 824 O O . ASP A 1 106 ? -18.215 -3.763 2.089 1.00 75.69 106 ASP A O 1
ATOM 828 N N . GLU A 1 107 ? -16.296 -4.865 1.806 1.00 90.50 107 GLU A N 1
ATOM 829 C CA . GLU A 1 107 ? -16.885 -6.166 2.185 1.00 90.50 107 GLU A CA 1
ATOM 830 C C . GLU A 1 107 ? -17.072 -6.332 3.699 1.00 90.50 107 GLU A C 1
ATOM 832 O O . GLU A 1 107 ? -17.994 -7.008 4.165 1.00 90.50 107 GLU A O 1
ATOM 837 N N . LEU A 1 108 ? -16.188 -5.717 4.484 1.00 95.69 108 LEU A N 1
ATOM 838 C CA . LEU A 1 108 ? -16.183 -5.846 5.935 1.00 95.69 108 LEU A CA 1
ATOM 839 C C . LEU A 1 108 ? -17.194 -4.895 6.602 1.00 95.69 108 LEU A C 1
ATOM 841 O O . LEU A 1 108 ? -17.393 -3.764 6.160 1.00 95.69 108 LEU A O 1
ATOM 845 N N . PRO A 1 109 ? -17.807 -5.296 7.728 1.00 95.44 109 PRO A N 1
ATOM 846 C CA . PRO A 1 109 ? -18.661 -4.401 8.497 1.00 95.44 109 PRO A CA 1
ATOM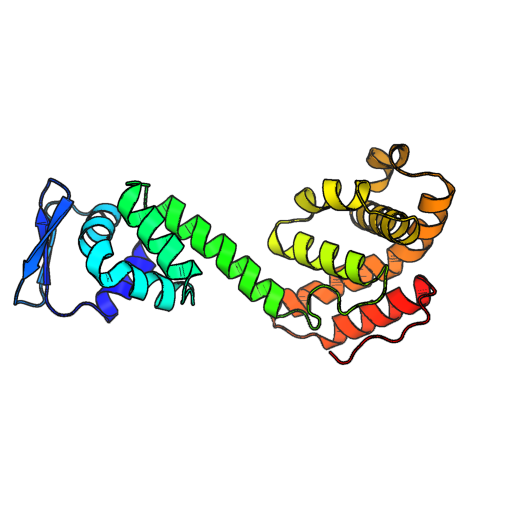 847 C C . PRO A 1 109 ? -17.839 -3.328 9.219 1.00 95.44 109 PRO A C 1
ATOM 849 O O . PRO A 1 109 ? -16.771 -3.608 9.764 1.00 95.44 109 PRO A O 1
ATOM 852 N N . SER A 1 110 ? -18.371 -2.110 9.330 1.00 95.06 110 SER A N 1
ATOM 853 C CA . SER A 1 110 ? -17.737 -1.070 10.149 1.00 95.06 110 SER A CA 1
ATOM 854 C C . SER A 1 110 ? -17.693 -1.458 11.635 1.00 95.06 110 SER A C 1
ATOM 856 O O . SER A 1 110 ? -18.708 -1.921 12.168 1.00 95.06 110 SER A O 1
ATOM 858 N N . PRO A 1 111 ? -16.557 -1.243 12.336 1.00 96.88 111 PRO A N 1
ATOM 859 C CA . PRO A 1 111 ? -15.355 -0.508 11.903 1.00 96.88 111 PRO A CA 1
ATOM 860 C C . PRO A 1 111 ? -14.200 -1.371 11.352 1.00 96.88 111 PRO A C 1
ATOM 862 O O . PRO A 1 111 ? -13.055 -0.912 11.316 1.00 96.88 111 PRO A O 1
ATOM 865 N N . LEU A 1 112 ? -14.450 -2.632 10.992 1.00 97.94 112 LEU A N 1
ATOM 866 C CA . LEU A 1 112 ? -13.415 -3.562 10.527 1.00 97.94 112 LEU A CA 1
ATOM 867 C C . LEU A 1 112 ? -12.932 -3.250 9.111 1.00 97.94 112 LEU A C 1
ATOM 869 O O . LEU A 1 112 ? -11.741 -3.378 8.849 1.00 97.94 112 LEU A O 1
ATOM 873 N N . ASP A 1 113 ? -13.819 -2.764 8.242 1.00 96.69 113 ASP A N 1
ATOM 874 C CA . ASP A 1 113 ? -13.473 -2.184 6.936 1.00 96.69 113 ASP A CA 1
ATOM 875 C C . ASP A 1 113 ? -12.371 -1.125 7.044 1.00 96.69 113 ASP A C 1
ATOM 877 O O . ASP A 1 113 ? -11.393 -1.110 6.292 1.00 96.69 113 ASP A O 1
ATOM 881 N N . PHE A 1 114 ? -12.494 -0.251 8.037 1.00 97.62 114 PHE A N 1
ATOM 882 C CA . PHE A 1 114 ? -11.560 0.826 8.272 1.00 97.62 114 PHE A CA 1
ATOM 883 C C . PHE A 1 114 ? -10.251 0.312 8.875 1.00 97.62 114 PHE A C 1
ATOM 885 O O . PHE A 1 114 ? -9.183 0.806 8.511 1.00 97.62 114 PHE A O 1
ATOM 892 N N . ALA A 1 115 ? -10.311 -0.696 9.752 1.00 97.88 115 ALA A N 1
ATOM 893 C CA . ALA A 1 115 ? -9.122 -1.369 10.276 1.00 97.88 115 ALA A CA 1
ATOM 894 C C . ALA A 1 115 ? -8.316 -2.046 9.156 1.00 97.88 115 ALA A C 1
ATOM 896 O O . ALA A 1 115 ? -7.109 -1.823 9.048 1.00 97.88 115 ALA A O 1
ATOM 897 N N . ASP A 1 116 ? -8.985 -2.812 8.293 1.00 97.62 116 ASP A N 1
ATOM 898 C CA . ASP A 1 116 ? -8.389 -3.455 7.121 1.00 97.62 116 ASP A CA 1
ATOM 899 C C . ASP A 1 116 ? -7.766 -2.418 6.177 1.00 97.62 116 ASP A C 1
ATOM 901 O O . ASP A 1 116 ? -6.590 -2.516 5.819 1.00 97.62 116 ASP A O 1
ATOM 905 N N . SER A 1 117 ? -8.489 -1.333 5.890 1.00 96.38 117 SER A N 1
ATOM 906 C CA . SER A 1 117 ? -7.988 -0.237 5.056 1.00 96.38 117 SER A CA 1
ATOM 907 C C . SER A 1 117 ? -6.739 0.438 5.643 1.00 96.38 117 SER A C 1
ATOM 909 O O . SER A 1 117 ? -5.804 0.771 4.908 1.00 96.38 117 SER A O 1
ATOM 911 N N . LEU A 1 118 ? -6.682 0.636 6.966 1.00 97.56 118 LEU A N 1
ATOM 912 C CA . LEU A 1 118 ? -5.505 1.178 7.654 1.00 97.56 118 LEU A CA 1
ATOM 913 C C . LEU A 1 118 ? -4.309 0.227 7.561 1.00 97.56 118 LEU A C 1
ATOM 915 O O . LEU A 1 118 ? -3.201 0.684 7.273 1.00 97.56 118 LEU A O 1
ATOM 919 N N . VAL A 1 119 ? -4.527 -1.078 7.750 1.00 97.62 119 VAL A N 1
ATOM 920 C CA . VAL A 1 119 ? -3.485 -2.104 7.607 1.00 97.62 119 VAL A CA 1
ATOM 921 C C . VAL A 1 119 ? -2.948 -2.125 6.179 1.00 97.62 119 VAL A C 1
ATOM 923 O O . VAL A 1 119 ? -1.742 -1.970 5.980 1.00 97.62 119 VAL A O 1
ATOM 926 N N . LYS A 1 120 ? -3.833 -2.243 5.185 1.00 95.75 120 LYS A N 1
ATOM 927 C CA . LYS A 1 120 ? -3.508 -2.232 3.754 1.00 95.75 120 LYS A CA 1
ATOM 928 C C . LYS A 1 120 ? -2.701 -0.995 3.370 1.00 95.75 120 LYS A C 1
ATOM 930 O O . LYS A 1 120 ? -1.613 -1.106 2.803 1.00 95.75 120 LYS A O 1
ATOM 935 N N . LYS A 1 121 ? -3.171 0.193 3.764 1.00 94.62 121 LYS A N 1
ATOM 936 C CA . LYS A 1 121 ? -2.470 1.462 3.522 1.00 94.62 121 LYS A CA 1
ATOM 937 C C . LYS A 1 121 ? -1.128 1.529 4.251 1.00 94.62 121 LYS A C 1
ATOM 939 O O . LYS A 1 121 ? -0.144 2.004 3.690 1.00 94.62 121 LYS A O 1
ATOM 944 N N . GLY A 1 122 ? -1.073 1.042 5.488 1.00 95.50 122 GLY A N 1
ATOM 945 C CA . GLY A 1 122 ? 0.136 0.990 6.301 1.00 95.50 122 GLY A CA 1
ATOM 946 C C . GLY A 1 122 ? 1.206 0.064 5.724 1.00 95.50 122 GLY A C 1
ATOM 947 O O . GLY A 1 122 ? 2.385 0.408 5.782 1.00 95.50 122 GLY A O 1
ATOM 948 N N . ARG A 1 123 ? 0.810 -1.070 5.135 1.00 93.94 123 ARG A N 1
ATOM 949 C CA . ARG A 1 123 ? 1.719 -2.012 4.468 1.00 93.94 123 ARG A CA 1
ATOM 950 C C . ARG A 1 123 ? 2.167 -1.515 3.093 1.00 93.94 123 ARG A C 1
ATOM 952 O O . ARG A 1 123 ? 3.345 -1.643 2.783 1.00 93.94 123 ARG A O 1
ATOM 959 N N . ALA A 1 124 ? 1.271 -0.916 2.307 1.00 91.12 124 ALA A N 1
ATOM 960 C CA . ALA A 1 124 ? 1.601 -0.407 0.975 1.00 91.12 124 ALA A CA 1
ATOM 961 C C . ALA A 1 124 ? 2.451 0.875 1.017 1.00 91.12 124 ALA A C 1
ATOM 963 O O . ALA A 1 124 ? 3.464 0.968 0.331 1.00 91.12 124 ALA A O 1
ATOM 964 N N . ASP A 1 125 ? 2.072 1.842 1.860 1.00 89.75 125 ASP A N 1
ATOM 965 C CA . ASP A 1 125 ? 2.624 3.205 1.819 1.00 89.75 125 ASP A CA 1
ATOM 966 C C . ASP A 1 125 ? 3.321 3.629 3.125 1.00 89.75 125 ASP A C 1
ATOM 968 O O . ASP A 1 125 ? 3.796 4.761 3.260 1.00 89.75 125 ASP A O 1
ATOM 972 N N . GLY A 1 126 ? 3.368 2.743 4.120 1.00 91.94 126 GLY A N 1
ATOM 973 C CA . GLY A 1 126 ? 3.962 2.998 5.428 1.00 91.94 126 GLY A CA 1
ATOM 974 C C . GLY A 1 126 ? 3.017 3.675 6.429 1.00 91.94 126 GLY A C 1
ATOM 975 O O . GLY A 1 126 ? 2.191 4.530 6.097 1.00 91.94 126 GLY A O 1
ATOM 976 N N . ILE A 1 127 ? 3.215 3.367 7.716 1.00 93.69 127 ILE A N 1
ATOM 977 C CA . ILE A 1 127 ? 2.409 3.857 8.854 1.00 93.69 127 ILE A CA 1
ATOM 978 C C . ILE A 1 127 ? 2.298 5.393 8.904 1.00 93.69 127 ILE A C 1
ATOM 980 O O . ILE A 1 127 ? 1.317 5.940 9.408 1.00 93.69 127 ILE A O 1
ATOM 984 N N . GLY A 1 128 ? 3.282 6.133 8.383 1.00 92.31 128 GLY A N 1
ATOM 985 C CA . GLY A 1 128 ? 3.245 7.600 8.319 1.00 92.31 128 GLY A CA 1
ATOM 986 C C . GLY A 1 128 ? 2.036 8.156 7.558 1.00 92.31 128 GLY A C 1
ATOM 987 O O . GLY A 1 128 ? 1.445 9.146 7.988 1.00 92.31 128 GLY A O 1
ATOM 988 N N . THR A 1 129 ? 1.636 7.501 6.467 1.00 92.19 129 THR A N 1
ATOM 989 C CA . THR A 1 129 ? 0.578 7.991 5.568 1.00 92.19 129 THR A CA 1
ATOM 990 C C . THR A 1 129 ? -0.828 7.771 6.132 1.00 92.19 129 THR A C 1
ATOM 992 O O . THR A 1 129 ? -1.746 8.541 5.850 1.00 92.19 129 THR A O 1
ATOM 995 N N . THR A 1 130 ? -0.983 6.779 7.010 1.00 96.50 130 THR A N 1
ATOM 996 C CA . THR A 1 130 ? -2.257 6.421 7.659 1.00 96.50 130 THR A CA 1
ATOM 997 C C . THR A 1 130 ? -2.684 7.401 8.751 1.00 96.50 130 THR A C 1
ATOM 999 O O . THR A 1 130 ? -3.852 7.461 9.124 1.00 96.50 130 THR A O 1
ATOM 1002 N N . THR A 1 131 ? -1.764 8.222 9.265 1.00 95.31 131 THR A N 1
ATOM 1003 C CA . THR A 1 131 ? -2.052 9.114 10.391 1.00 95.31 131 THR A CA 1
ATOM 1004 C C . THR A 1 131 ? -3.149 10.131 10.063 1.00 95.31 131 THR A C 1
ATOM 1006 O O . THR A 1 131 ? -4.033 10.372 10.881 1.00 95.31 131 THR A O 1
ATOM 1009 N N . GLY A 1 132 ? -3.133 10.704 8.856 1.00 94.44 132 GLY A N 1
ATOM 1010 C CA . GLY A 1 132 ? -4.192 11.614 8.416 1.00 94.44 132 GLY A CA 1
ATOM 1011 C C . GLY A 1 132 ? -5.535 10.912 8.201 1.00 94.44 132 GLY A C 1
ATOM 1012 O O . GLY A 1 132 ? -6.574 11.521 8.442 1.00 94.44 132 GLY A O 1
ATOM 1013 N N . MET A 1 133 ? -5.506 9.645 7.780 1.00 96.31 133 MET A N 1
ATOM 1014 C CA . MET A 1 133 ? -6.689 8.806 7.583 1.00 96.31 133 MET A CA 1
ATOM 1015 C C . MET A 1 133 ? -7.363 8.490 8.920 1.00 96.31 133 MET A C 1
ATOM 1017 O O . MET A 1 133 ? -8.548 8.766 9.075 1.00 96.31 133 MET A O 1
ATOM 1021 N N . ALA A 1 134 ? -6.592 8.037 9.912 1.00 97.06 134 ALA A N 1
ATOM 1022 C CA . ALA A 1 134 ? -7.078 7.722 11.255 1.00 97.06 134 ALA A CA 1
ATOM 1023 C C . ALA A 1 134 ? -7.787 8.908 11.939 1.00 97.06 134 ALA A C 1
ATOM 1025 O O . ALA A 1 134 ? -8.853 8.740 12.521 1.00 97.06 134 ALA A O 1
ATOM 1026 N N . ARG A 1 135 ? -7.238 10.127 11.825 1.00 95.31 135 ARG A N 1
ATOM 1027 C CA . ARG A 1 135 ? -7.826 11.341 12.434 1.00 95.31 135 ARG A CA 1
ATOM 1028 C C . ARG A 1 135 ? -9.090 11.838 11.738 1.00 95.31 135 ARG A C 1
ATOM 1030 O O . ARG A 1 135 ? -9.881 12.551 12.340 1.00 95.31 135 ARG A O 1
ATOM 1037 N N . LYS A 1 136 ? -9.226 11.560 10.441 1.00 95.50 136 LYS A N 1
ATOM 1038 C CA . LYS A 1 136 ? -10.325 12.061 9.599 1.00 95.50 136 LYS A CA 1
ATOM 1039 C C . LYS A 1 136 ? -11.394 10.997 9.356 1.00 95.50 136 LYS A C 1
ATOM 1041 O O . LYS A 1 136 ? -12.218 11.163 8.454 1.00 95.50 136 LYS A O 1
ATOM 1046 N N . ALA A 1 137 ? -11.355 9.912 10.125 1.00 95.56 137 ALA A N 1
ATOM 1047 C CA . ALA A 1 137 ? -12.341 8.854 10.065 1.00 95.56 137 ALA A CA 1
ATOM 1048 C C . ALA A 1 137 ? -13.750 9.422 10.293 1.00 95.56 137 ALA A C 1
ATOM 1050 O O . ALA A 1 137 ? -13.944 10.363 11.064 1.00 95.56 137 ALA A O 1
ATOM 1051 N N . LYS A 1 138 ? -14.740 8.871 9.589 1.00 93.81 138 LYS A N 1
ATOM 1052 C CA . LYS A 1 138 ? -16.136 9.298 9.719 1.00 93.81 138 LYS A CA 1
ATOM 1053 C C . LYS A 1 138 ? -16.885 8.350 10.646 1.00 93.81 138 LYS A C 1
ATOM 1055 O O . LYS A 1 138 ? -16.897 7.149 10.394 1.00 93.81 138 LYS A O 1
ATOM 1060 N N . GLY A 1 139 ? -17.560 8.918 11.643 1.00 96.06 139 GLY A N 1
ATOM 1061 C CA . GLY A 1 139 ? -18.357 8.181 12.621 1.00 96.06 139 GLY A CA 1
ATOM 1062 C C . GLY A 1 139 ? -17.537 7.666 13.804 1.00 96.06 139 GLY A C 1
ATOM 1063 O O . GLY A 1 139 ? -16.353 7.353 13.678 1.00 96.06 139 GLY A O 1
ATOM 1064 N N . ASP A 1 140 ? -18.196 7.564 14.954 1.00 96.94 140 ASP A N 1
ATOM 1065 C CA . ASP A 1 140 ? -17.560 7.320 16.252 1.00 96.94 140 ASP A CA 1
ATOM 1066 C C . ASP A 1 140 ? -16.798 5.991 16.307 1.00 96.94 140 ASP A C 1
ATOM 1068 O O . ASP A 1 140 ? -15.687 5.928 16.823 1.00 96.94 140 ASP A O 1
ATOM 1072 N N . SER A 1 141 ? -17.353 4.917 15.733 1.00 96.62 141 SER A N 1
ATOM 1073 C CA . SER A 1 141 ? -16.671 3.615 15.692 1.00 96.62 141 SER A CA 1
ATOM 1074 C C . SER A 1 141 ? -15.394 3.651 14.846 1.00 96.62 141 SER A C 1
ATOM 1076 O O . SER A 1 141 ? -14.378 3.110 15.270 1.00 96.62 141 SER A O 1
ATOM 1078 N N . ASN A 1 142 ? -15.397 4.333 13.697 1.00 97.62 142 ASN A N 1
ATOM 1079 C CA . ASN A 1 142 ? -14.192 4.451 12.871 1.00 97.62 142 ASN A CA 1
ATOM 1080 C C . ASN A 1 142 ? -13.171 5.413 13.494 1.00 97.62 142 ASN A C 1
ATOM 1082 O O . ASN A 1 142 ? -11.972 5.180 13.378 1.00 97.62 142 ASN A O 1
ATOM 1086 N N . LEU A 1 143 ? -13.613 6.462 14.198 1.00 98.06 143 LEU A N 1
ATOM 1087 C CA . LEU A 1 143 ? -12.718 7.322 14.981 1.00 98.06 143 LEU A CA 1
ATOM 1088 C C . LEU A 1 143 ? -12.072 6.560 16.143 1.00 98.06 143 LEU A C 1
ATOM 1090 O O . LEU A 1 143 ? -10.873 6.709 16.362 1.00 98.06 143 LEU A O 1
ATOM 1094 N N . ALA A 1 144 ? -12.823 5.702 16.837 1.00 98.31 144 ALA A N 1
ATOM 1095 C CA . ALA A 1 144 ? -12.280 4.829 17.878 1.00 98.31 144 ALA A CA 1
ATOM 1096 C C . ALA A 1 144 ? -11.247 3.850 17.294 1.00 98.31 144 ALA A C 1
ATOM 1098 O O . ALA A 1 144 ? -10.170 3.680 17.861 1.00 98.31 144 ALA A O 1
ATOM 1099 N N . MET A 1 145 ? -11.511 3.287 16.111 1.00 98.44 145 MET A N 1
ATOM 1100 C CA . MET A 1 145 ? -10.545 2.444 15.397 1.00 98.44 145 MET A CA 1
ATOM 1101 C C . MET A 1 145 ? -9.304 3.235 14.953 1.00 98.44 145 MET A C 1
ATOM 1103 O O . MET A 1 145 ? -8.177 2.764 15.085 1.00 98.44 145 MET A O 1
ATOM 1107 N N . GLY A 1 146 ? -9.487 4.473 14.489 1.00 98.06 146 GLY A N 1
ATOM 1108 C CA . GLY A 1 146 ? -8.391 5.385 14.170 1.00 98.06 146 GLY A CA 1
ATOM 1109 C C . GLY A 1 146 ? -7.527 5.709 15.391 1.00 98.06 146 GLY A C 1
ATOM 1110 O O . GLY A 1 146 ? -6.300 5.717 15.295 1.00 98.06 146 GLY A O 1
ATOM 1111 N N . TRP A 1 147 ? -8.144 5.921 16.554 1.00 98.25 147 TRP A N 1
ATOM 1112 C CA . TRP A 1 147 ? -7.429 6.085 17.818 1.00 98.25 147 TRP A CA 1
ATOM 1113 C C . TRP A 1 147 ? -6.653 4.823 18.213 1.00 98.25 147 TRP A C 1
ATOM 1115 O O . TRP A 1 147 ? -5.475 4.922 18.572 1.00 98.25 147 TRP A O 1
ATOM 1125 N N . ALA A 1 148 ? -7.283 3.649 18.106 1.00 98.38 148 ALA A N 1
ATOM 1126 C CA . ALA A 1 148 ? -6.648 2.363 18.381 1.00 98.38 148 ALA A CA 1
ATOM 1127 C C . ALA A 1 148 ? -5.387 2.181 17.522 1.00 98.38 148 ALA A C 1
ATOM 1129 O O . ALA A 1 148 ? -4.319 1.868 18.043 1.00 98.38 148 ALA A O 1
ATOM 1130 N N . TRP A 1 149 ? -5.487 2.486 16.226 1.00 98.31 149 TRP A N 1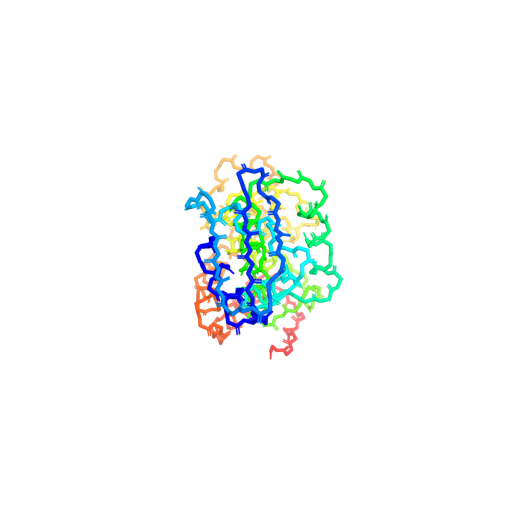
ATOM 1131 C CA . TRP A 1 149 ? -4.386 2.403 15.265 1.00 98.31 149 TRP A CA 1
ATOM 1132 C C . TRP A 1 149 ? -3.229 3.353 15.578 1.00 98.31 149 TRP A C 1
ATOM 1134 O O . TRP A 1 149 ? -2.054 3.000 15.493 1.00 98.31 149 TRP A O 1
ATOM 1144 N N . LEU A 1 150 ? -3.528 4.600 15.945 1.00 97.81 150 LEU A N 1
ATOM 1145 C CA . LEU A 1 150 ? -2.476 5.539 16.333 1.00 97.81 150 LEU A CA 1
ATOM 1146 C C . LEU A 1 150 ? -1.785 5.082 17.620 1.00 97.81 150 LEU A C 1
ATOM 1148 O O . LEU A 1 150 ? -0.567 5.217 17.744 1.00 97.81 150 LEU A O 1
ATOM 1152 N N . SER A 1 151 ? -2.544 4.519 18.556 1.00 97.69 151 SER A N 1
ATOM 1153 C CA . SER A 1 151 ? -2.027 4.024 19.830 1.00 97.69 151 SER A CA 1
ATOM 1154 C C . SER A 1 151 ? -1.146 2.782 19.655 1.00 97.69 151 SER A C 1
ATOM 1156 O O . SER A 1 151 ? -0.034 2.781 20.183 1.00 97.69 151 SER A O 1
ATOM 1158 N N . SER A 1 152 ? -1.551 1.807 18.830 1.00 97.06 152 SER A N 1
ATOM 1159 C CA . SER A 1 152 ? -0.764 0.596 18.514 1.00 97.06 152 SER A CA 1
ATOM 1160 C C . SER A 1 152 ? 0.582 0.895 17.841 1.00 97.06 152 SER A C 1
ATOM 1162 O O . SER A 1 152 ? 1.483 0.061 17.814 1.00 97.06 152 SER A O 1
ATOM 1164 N N . HIS A 1 153 ? 0.748 2.102 17.295 1.00 96.25 153 HIS A N 1
ATOM 1165 C CA . HIS A 1 153 ? 1.989 2.560 16.668 1.00 96.25 153 HIS A CA 1
ATOM 1166 C C . HIS A 1 153 ? 2.703 3.669 17.451 1.00 96.25 153 HIS A C 1
ATOM 1168 O O . HIS A 1 153 ? 3.539 4.380 16.888 1.00 96.25 153 HIS A O 1
ATOM 1174 N N . GLY A 1 154 ? 2.380 3.845 18.737 1.00 93.06 154 GLY A N 1
ATOM 1175 C CA . GLY A 1 154 ? 3.061 4.799 19.618 1.00 93.06 154 GLY A CA 1
ATOM 1176 C C . GLY A 1 154 ? 2.826 6.270 19.259 1.00 93.06 154 GLY A C 1
ATOM 1177 O O . GLY A 1 154 ? 3.605 7.136 19.647 1.00 93.06 154 GLY A O 1
ATOM 1178 N N . LYS A 1 155 ? 1.766 6.571 18.501 1.00 89.88 155 LYS A N 1
ATOM 1179 C CA . LYS A 1 155 ? 1.373 7.933 18.106 1.00 89.88 155 LYS A CA 1
ATOM 1180 C C . LYS A 1 155 ? 0.220 8.497 18.942 1.00 89.88 155 LYS A C 1
ATOM 1182 O O . LYS A 1 155 ? -0.127 9.657 18.760 1.00 89.88 155 LYS A O 1
ATOM 1187 N N . GLY A 1 156 ? -0.364 7.722 19.859 1.00 80.75 156 GLY A N 1
ATOM 1188 C CA . GLY A 1 156 ? -1.540 8.130 20.639 1.00 80.75 156 GLY A CA 1
ATOM 1189 C C . GLY A 1 156 ? -1.361 9.450 21.404 1.00 80.75 156 GLY A C 1
ATOM 1190 O O . GLY A 1 156 ? -2.180 10.354 21.267 1.00 80.75 156 GLY A O 1
ATOM 1191 N N . GLU A 1 157 ? -0.270 9.622 22.157 1.00 84.12 157 GLU A N 1
ATOM 1192 C CA . GLU A 1 157 ? -0.074 10.808 23.015 1.00 84.12 157 GLU A CA 1
ATOM 1193 C C . GLU A 1 157 ? -0.052 12.134 22.237 1.00 84.12 157 GLU A C 1
ATOM 1195 O O . GLU A 1 157 ? -0.676 13.109 22.657 1.00 84.12 157 GLU A O 1
ATOM 1200 N N . GLY A 1 158 ? 0.618 12.168 21.080 1.00 88.25 158 GLY A N 1
ATOM 1201 C CA . GLY A 1 158 ? 0.709 13.368 20.239 1.00 88.25 158 GLY A CA 1
ATOM 1202 C C . GLY A 1 158 ? -0.591 13.709 19.508 1.00 88.25 158 GLY A C 1
ATOM 1203 O O . GLY A 1 158 ? -0.795 14.854 19.103 1.00 88.25 158 GLY A O 1
ATOM 1204 N N . GLU A 1 159 ? -1.484 12.729 19.369 1.00 92.81 159 GLU A N 1
ATOM 1205 C CA . GLU A 1 159 ? -2.711 12.839 18.581 1.00 92.81 159 GLU A CA 1
ATOM 1206 C C . GLU A 1 159 ? -3.984 12.885 19.420 1.00 92.81 159 GLU A C 1
ATOM 1208 O O . GLU A 1 159 ? -5.055 13.163 18.888 1.00 92.81 159 GLU A O 1
ATOM 1213 N N . ALA A 1 160 ? -3.878 12.676 20.733 1.00 93.31 160 ALA A N 1
ATOM 1214 C CA . ALA A 1 160 ? -5.003 12.586 21.660 1.00 93.31 160 ALA A CA 1
ATOM 1215 C C . ALA A 1 160 ? -5.979 13.766 21.588 1.00 93.31 160 ALA A C 1
ATOM 1217 O O . ALA A 1 160 ? -7.175 13.581 21.777 1.00 93.31 160 ALA A O 1
ATOM 1218 N N . TRP A 1 161 ? -5.487 14.971 21.296 1.00 93.81 161 TRP A N 1
ATOM 1219 C CA . TRP A 1 161 ? -6.304 16.183 21.205 1.00 93.81 161 TRP A CA 1
ATOM 1220 C C . TRP A 1 161 ? -7.262 16.200 20.001 1.00 93.81 161 TRP A C 1
ATOM 1222 O O . TRP A 1 161 ? -8.166 17.031 19.966 1.00 93.81 161 TRP A O 1
ATOM 1232 N N . HIS A 1 162 ? -7.080 15.303 19.026 1.00 93.81 162 HIS A N 1
ATOM 1233 C CA . HIS A 1 162 ? -7.987 15.138 17.889 1.00 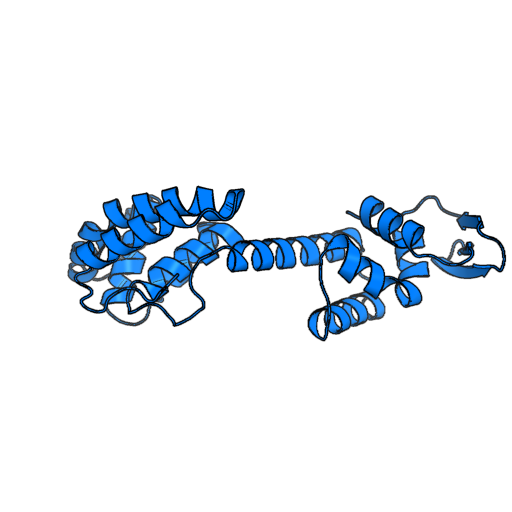93.81 162 HIS A CA 1
ATOM 1234 C C . HIS A 1 162 ? -9.209 14.259 18.191 1.00 93.81 162 HIS A C 1
ATOM 1236 O O . HIS A 1 162 ? -10.104 14.191 17.351 1.00 93.81 162 HIS A O 1
ATOM 1242 N N . PHE A 1 163 ? -9.240 13.573 19.337 1.00 97.00 163 PHE A N 1
ATOM 1243 C CA . PHE A 1 163 ? -10.252 12.568 19.656 1.00 97.00 163 PHE A CA 1
ATOM 1244 C C . PHE A 1 163 ? -10.927 12.873 20.992 1.00 97.00 163 PHE A C 1
ATOM 1246 O O . PHE A 1 163 ? -10.263 13.157 21.996 1.00 97.00 163 PHE A O 1
ATOM 1253 N N . ASP A 1 164 ? -12.250 12.741 21.021 1.00 97.00 164 ASP A N 1
ATOM 1254 C CA . ASP A 1 164 ? -13.012 12.898 22.254 1.00 97.00 164 ASP A CA 1
ATOM 1255 C C . ASP A 1 164 ? -12.643 11.802 23.281 1.00 97.00 164 ASP A C 1
ATOM 1257 O O . ASP A 1 164 ? -12.205 10.708 22.909 1.00 97.00 164 ASP A O 1
ATOM 1261 N N . PRO A 1 165 ? -12.717 12.080 24.598 1.00 97.31 165 PRO A N 1
ATOM 1262 C CA . PRO A 1 165 ? -12.303 11.125 25.629 1.00 97.31 165 PRO A CA 1
ATOM 1263 C C . PRO A 1 165 ? -13.005 9.761 25.569 1.00 97.31 165 PRO A C 1
ATOM 1265 O O . PRO A 1 165 ? -12.360 8.749 25.809 1.00 97.31 165 PRO A O 1
ATOM 1268 N N . ASP A 1 166 ? -14.291 9.731 25.234 1.00 97.50 166 ASP A N 1
ATOM 1269 C CA . ASP A 1 166 ? -15.102 8.518 25.078 1.00 97.50 166 ASP A CA 1
ATOM 1270 C C . ASP A 1 166 ? -14.682 7.686 23.858 1.00 97.50 166 ASP A C 1
ATOM 1272 O O . ASP A 1 166 ? -14.592 6.462 23.935 1.00 97.50 166 ASP A O 1
ATOM 1276 N N . ILE A 1 167 ? -14.338 8.347 22.751 1.00 97.81 167 ILE A N 1
ATOM 1277 C CA . ILE A 1 167 ? -13.747 7.707 21.571 1.00 97.81 167 ILE A CA 1
ATOM 1278 C C . ILE A 1 167 ? -12.402 7.067 21.917 1.00 97.81 167 ILE A C 1
ATOM 1280 O O . ILE A 1 167 ? -12.105 5.960 21.462 1.00 97.81 167 ILE A O 1
ATOM 1284 N N . ARG A 1 168 ? -11.588 7.751 22.730 1.00 97.50 168 ARG A N 1
ATOM 1285 C CA . ARG A 1 168 ? -10.280 7.242 23.158 1.00 97.50 168 ARG A CA 1
ATOM 1286 C C . ARG A 1 168 ? -10.389 6.058 24.106 1.00 97.50 168 ARG A C 1
ATOM 1288 O O . ARG A 1 168 ? -9.606 5.124 23.969 1.00 97.50 168 ARG A O 1
ATOM 1295 N N . ASP A 1 169 ? -11.340 6.097 25.031 1.00 97.38 169 ASP A N 1
ATOM 1296 C CA . ASP A 1 169 ? -11.643 4.982 25.931 1.00 97.38 169 ASP A CA 1
ATOM 1297 C C . ASP A 1 169 ? -12.059 3.750 25.116 1.00 97.38 169 ASP A C 1
ATOM 1299 O O . ASP A 1 169 ? -11.377 2.727 25.131 1.00 97.38 169 ASP A O 1
ATOM 1303 N N . LYS A 1 170 ? -13.068 3.915 24.249 1.00 96.38 170 LYS A N 1
ATOM 1304 C CA . LYS A 1 170 ? -13.564 2.857 23.360 1.00 96.38 170 LYS A CA 1
ATOM 1305 C C . LYS A 1 170 ? -12.477 2.281 22.448 1.00 96.38 170 LYS A C 1
ATOM 1307 O O . LYS A 1 170 ? -12.380 1.070 22.296 1.00 96.38 170 LYS A O 1
ATOM 1312 N N . GLY A 1 171 ? -11.677 3.134 21.809 1.00 97.06 171 GLY A N 1
ATOM 1313 C CA . GLY A 1 171 ? -10.597 2.683 20.931 1.00 97.06 171 GLY A CA 1
ATOM 1314 C C . GLY A 1 171 ? -9.412 2.083 21.693 1.00 97.06 171 GLY A C 1
ATOM 1315 O O . GLY A 1 171 ? -8.715 1.222 21.163 1.00 97.06 171 GLY A O 1
ATOM 1316 N N . GLY A 1 172 ? -9.188 2.507 22.939 1.00 97.31 172 GLY A N 1
ATOM 1317 C CA . GLY A 1 172 ? -8.140 1.979 23.811 1.00 97.31 172 GLY A CA 1
ATOM 1318 C C . GLY A 1 172 ? -8.291 0.478 24.054 1.00 97.31 172 GLY A C 1
ATOM 1319 O O . GLY A 1 172 ? -7.307 -0.255 23.968 1.00 97.31 172 GLY A O 1
ATOM 1320 N N . ASP A 1 173 ? -9.527 0.011 24.235 1.00 97.56 173 ASP A N 1
ATOM 1321 C CA . ASP A 1 173 ? -9.845 -1.412 24.409 1.00 97.56 173 ASP A CA 1
ATOM 1322 C C . ASP A 1 173 ? -9.488 -2.268 23.181 1.00 97.56 173 ASP A C 1
ATOM 1324 O O . ASP A 1 173 ? -9.271 -3.477 23.291 1.00 97.56 173 ASP A O 1
ATOM 1328 N N . TRP A 1 174 ? -9.412 -1.662 21.994 1.00 98.25 174 TRP A N 1
ATOM 1329 C CA . TRP A 1 174 ? -9.169 -2.377 20.737 1.00 98.25 174 TRP A CA 1
ATOM 1330 C C . TRP A 1 174 ? -7.687 -2.483 20.383 1.00 98.25 174 TRP A C 1
ATOM 1332 O O . TRP A 1 174 ? -7.329 -3.311 19.543 1.00 98.25 174 TRP A O 1
ATOM 1342 N N . VAL A 1 175 ? -6.823 -1.696 21.039 1.00 98.38 175 VAL A N 1
ATOM 1343 C CA . VAL A 1 175 ? -5.376 -1.642 20.767 1.00 98.38 175 VAL A CA 1
ATOM 1344 C C . VAL A 1 175 ? -4.733 -3.033 20.751 1.00 98.38 175 VAL A C 1
ATOM 1346 O O . VAL A 1 175 ? -4.103 -3.350 19.743 1.00 98.38 175 VAL A O 1
ATOM 1349 N N . PRO A 1 176 ? -4.938 -3.919 21.752 1.00 98.25 176 PRO A N 1
ATOM 1350 C CA . PRO A 1 176 ? -4.282 -5.228 21.747 1.00 98.25 176 PRO A CA 1
ATOM 1351 C C . PRO A 1 176 ? -4.706 -6.107 20.564 1.00 98.25 176 PRO A C 1
ATOM 1353 O O . PRO A 1 176 ? -3.887 -6.805 19.974 1.00 98.25 176 PRO A O 1
ATOM 1356 N N . SER A 1 177 ? -5.988 -6.066 20.185 1.00 98.00 177 SER A N 1
ATOM 1357 C CA . SER A 1 177 ? -6.488 -6.852 19.047 1.00 98.00 177 SER A CA 1
ATOM 1358 C C . SER A 1 177 ? -5.965 -6.305 17.719 1.00 98.00 177 SER A C 1
ATOM 1360 O O . SER A 1 177 ? -5.651 -7.070 16.809 1.00 98.00 177 SER A O 1
ATOM 1362 N N . LEU A 1 178 ? -5.825 -4.983 17.618 1.00 97.81 178 LEU A N 1
ATOM 1363 C CA . LEU A 1 178 ? -5.305 -4.325 16.428 1.00 97.81 178 LEU A CA 1
ATOM 1364 C C . LEU A 1 178 ? -3.791 -4.528 16.257 1.00 97.81 178 LEU A C 1
ATOM 1366 O O . LEU A 1 178 ? -3.325 -4.679 15.131 1.00 97.81 178 LEU A O 1
ATOM 1370 N N . GLU A 1 179 ? -3.026 -4.603 17.349 1.00 98.50 179 GLU A N 1
ATOM 1371 C CA . GLU A 1 179 ? -1.609 -4.994 17.321 1.00 98.50 179 GLU A CA 1
ATOM 1372 C C . GLU A 1 179 ? -1.428 -6.415 16.772 1.00 98.50 179 GLU A C 1
ATOM 1374 O O . GLU A 1 179 ? -0.558 -6.648 15.930 1.00 98.50 179 GLU A O 1
ATOM 1379 N N . VAL A 1 180 ? -2.288 -7.351 17.189 1.00 98.56 180 VAL A N 1
ATOM 1380 C CA . VAL A 1 180 ? -2.298 -8.725 16.663 1.00 98.56 180 VAL A CA 1
ATOM 1381 C C . VAL A 1 180 ? -2.668 -8.741 15.179 1.00 98.56 180 VAL A C 1
ATOM 1383 O O . VAL A 1 180 ? -2.004 -9.425 14.402 1.00 98.56 180 VAL A O 1
ATOM 1386 N N . LEU A 1 181 ? -3.670 -7.959 14.759 1.00 98.56 181 LEU A N 1
ATOM 1387 C CA . LEU A 1 181 ? -4.044 -7.833 13.345 1.00 98.56 181 LEU A CA 1
ATOM 1388 C C . LEU A 1 181 ? -2.895 -7.271 12.497 1.00 98.56 181 LEU A C 1
ATOM 1390 O O . LEU A 1 181 ? -2.585 -7.799 11.427 1.00 98.56 181 LEU A O 1
ATOM 1394 N N . TRP A 1 182 ? -2.228 -6.223 12.986 1.00 98.38 182 TRP A N 1
ATOM 1395 C CA . TRP A 1 182 ? -1.060 -5.660 12.320 1.00 98.38 182 TRP A CA 1
ATOM 1396 C C . TRP A 1 182 ? 0.063 -6.692 12.197 1.00 98.38 182 TRP A C 1
ATOM 1398 O O . TRP A 1 182 ? 0.613 -6.843 11.106 1.00 98.38 182 TRP A O 1
ATOM 1408 N N . ALA A 1 183 ? 0.379 -7.433 13.260 1.00 98.31 183 ALA A N 1
ATOM 1409 C CA . ALA A 1 183 ? 1.389 -8.488 13.209 1.00 98.31 183 ALA A CA 1
ATOM 1410 C C . ALA A 1 183 ? 1.020 -9.580 12.189 1.00 98.31 183 ALA A C 1
ATOM 1412 O O . ALA A 1 183 ? 1.832 -9.923 11.336 1.00 98.31 183 ALA A O 1
ATOM 1413 N N . ALA A 1 184 ? -0.229 -10.054 12.197 1.00 98.31 184 ALA A N 1
ATOM 1414 C CA . ALA A 1 184 ? -0.702 -11.083 11.272 1.00 98.31 184 ALA A CA 1
ATOM 1415 C C . ALA A 1 184 ? -0.645 -10.652 9.794 1.00 98.31 184 ALA A C 1
ATOM 1417 O O . ALA A 1 184 ? -0.419 -11.482 8.917 1.00 98.31 184 ALA A O 1
ATOM 1418 N N . SER A 1 185 ? -0.786 -9.353 9.506 1.00 97.81 185 SER A N 1
ATOM 1419 C CA . SER A 1 185 ? -0.675 -8.837 8.132 1.00 97.81 185 SER A CA 1
ATOM 1420 C C . SER A 1 185 ? 0.722 -8.981 7.518 1.00 97.81 185 SER A C 1
ATOM 1422 O O . SER A 1 185 ? 0.871 -8.826 6.308 1.00 97.81 185 SER A O 1
ATOM 1424 N N . GLU A 1 186 ? 1.752 -9.272 8.319 1.00 96.81 186 GLU A N 1
ATOM 1425 C CA . GLU A 1 186 ? 3.094 -9.564 7.810 1.00 96.81 186 GLU A CA 1
ATOM 1426 C C . GLU A 1 186 ? 3.110 -10.853 6.984 1.00 96.81 186 GLU A C 1
ATOM 1428 O O . GLU A 1 186 ? 3.637 -10.847 5.876 1.00 96.81 186 GLU A O 1
ATOM 1433 N N . ALA A 1 187 ? 2.438 -11.910 7.450 1.00 96.94 187 ALA A N 1
ATOM 1434 C CA . ALA A 1 187 ? 2.333 -13.169 6.711 1.00 96.94 187 ALA A CA 1
ATOM 1435 C C . ALA A 1 187 ? 1.614 -12.975 5.363 1.00 96.94 187 ALA A C 1
ATOM 1437 O O . ALA A 1 187 ? 2.098 -13.422 4.322 1.00 96.94 187 ALA A O 1
ATOM 1438 N N . VAL A 1 188 ? 0.527 -12.196 5.352 1.00 96.81 188 VAL A N 1
ATOM 1439 C CA . VAL A 1 188 ? -0.174 -11.811 4.116 1.00 96.81 188 VAL A CA 1
ATOM 1440 C C . VAL A 1 188 ? 0.773 -11.071 3.169 1.00 96.81 188 VAL A C 1
ATOM 1442 O O . VAL A 1 188 ? 0.842 -11.365 1.974 1.00 96.81 188 VAL A O 1
ATOM 1445 N N . ALA A 1 189 ? 1.540 -10.118 3.702 1.00 93.12 189 ALA A N 1
ATOM 1446 C CA . ALA A 1 189 ? 2.448 -9.305 2.910 1.00 93.12 189 ALA A CA 1
ATOM 1447 C C . ALA A 1 189 ? 3.620 -10.104 2.330 1.00 93.12 189 ALA A C 1
ATOM 1449 O O . ALA A 1 189 ? 4.014 -9.846 1.195 1.00 93.12 189 ALA A O 1
ATOM 1450 N N . GLU A 1 190 ? 4.159 -11.076 3.063 1.00 92.00 190 GLU A N 1
ATOM 1451 C CA . GLU A 1 190 ? 5.327 -11.855 2.650 1.00 92.00 190 GLU A CA 1
ATOM 1452 C C . GLU A 1 190 ? 4.957 -13.031 1.743 1.00 92.00 190 GLU A C 1
ATOM 1454 O O . GLU A 1 190 ? 5.495 -13.150 0.637 1.00 92.00 190 GLU A O 1
ATOM 1459 N N . SER A 1 191 ? 4.015 -13.870 2.177 1.00 91.75 191 SER A N 1
ATOM 1460 C CA . SER A 1 191 ? 3.691 -15.149 1.536 1.00 91.75 191 SER A CA 1
ATOM 1461 C C . SER A 1 191 ? 2.277 -15.224 0.962 1.00 91.75 191 SER A C 1
ATOM 1463 O O . SER A 1 191 ? 1.992 -16.152 0.208 1.00 91.75 191 SER A O 1
ATOM 1465 N N . GLY A 1 192 ? 1.404 -14.264 1.280 1.00 93.31 192 GLY A N 1
ATOM 1466 C CA . GLY A 1 192 ? -0.019 -14.341 0.942 1.00 93.31 192 GLY A CA 1
ATOM 1467 C C . GLY A 1 192 ? -0.808 -15.304 1.832 1.00 93.31 192 GLY A C 1
ATOM 1468 O O . GLY A 1 192 ? -1.931 -15.650 1.487 1.00 93.31 192 GLY A O 1
ATOM 1469 N N . ASP A 1 193 ? -0.236 -15.750 2.955 1.00 95.94 193 ASP A N 1
ATOM 1470 C CA . ASP A 1 193 ? -0.952 -16.556 3.946 1.00 95.94 193 ASP A CA 1
ATOM 1471 C C . ASP A 1 193 ? -1.915 -15.676 4.755 1.00 95.94 193 ASP A C 1
ATOM 1473 O O . ASP A 1 193 ? -1.498 -14.748 5.455 1.00 95.94 193 ASP A O 1
ATOM 1477 N N . THR A 1 194 ? -3.211 -15.966 4.642 1.00 97.56 194 THR A N 1
ATOM 1478 C CA . THR A 1 194 ? -4.295 -15.183 5.239 1.00 97.56 194 THR A CA 1
ATOM 1479 C C . THR A 1 194 ? -4.836 -15.768 6.542 1.00 97.56 194 THR A C 1
ATOM 1481 O O . THR A 1 194 ? -5.573 -15.066 7.234 1.00 97.56 194 THR A O 1
ATOM 1484 N N . GLU A 1 195 ? -4.460 -16.988 6.945 1.00 97.31 195 GLU A N 1
ATOM 1485 C CA . GLU A 1 195 ? -5.108 -17.702 8.061 1.00 97.31 195 GLU A CA 1
ATOM 1486 C C . GLU A 1 195 ? -5.014 -16.915 9.379 1.00 97.31 195 GLU A C 1
ATOM 1488 O O . GLU A 1 195 ? -6.019 -16.647 10.049 1.00 97.31 195 GLU A O 1
ATOM 1493 N N . ALA A 1 196 ? -3.804 -16.466 9.724 1.00 97.94 196 ALA A N 1
ATOM 1494 C CA . ALA A 1 196 ? -3.572 -15.671 10.926 1.00 97.94 196 ALA A CA 1
ATOM 1495 C C . ALA A 1 196 ? -4.271 -14.304 10.863 1.00 97.94 196 ALA A C 1
ATOM 1497 O O . ALA A 1 196 ? -4.743 -13.805 11.887 1.00 97.94 196 ALA A O 1
ATOM 1498 N N . TYR A 1 197 ? -4.347 -13.698 9.674 1.00 98.44 197 TYR A N 1
ATOM 1499 C CA . TYR A 1 197 ? -4.981 -12.395 9.478 1.00 98.44 197 TYR A CA 1
ATOM 1500 C C . TYR A 1 197 ? -6.493 -12.480 9.668 1.00 98.44 197 TYR A C 1
ATOM 1502 O O . TYR A 1 197 ? -7.064 -11.673 10.401 1.00 98.44 197 TYR A O 1
ATOM 1510 N N . VAL A 1 198 ? -7.125 -13.511 9.102 1.00 98.31 198 VAL A N 1
ATOM 1511 C CA . VAL A 1 198 ? -8.556 -13.780 9.275 1.00 98.31 198 VAL A CA 1
ATOM 1512 C C . VAL A 1 198 ? -8.883 -14.047 10.745 1.00 98.31 198 VAL A C 1
ATOM 1514 O O . VAL A 1 198 ? -9.802 -13.440 11.299 1.00 98.31 198 VAL A O 1
ATOM 1517 N N . GLY A 1 199 ? -8.081 -14.873 11.425 1.00 98.25 199 GLY A N 1
ATOM 1518 C CA . GLY A 1 199 ? -8.245 -15.124 12.858 1.00 98.25 199 GLY A CA 1
ATOM 1519 C C . GLY A 1 199 ? -8.079 -13.865 13.720 1.00 98.25 199 GLY A C 1
ATOM 1520 O O . GLY A 1 199 ? -8.833 -13.651 14.674 1.00 98.25 199 GLY A O 1
ATOM 1521 N N . ALA A 1 200 ? -7.121 -12.997 13.384 1.00 98.56 200 ALA A N 1
ATOM 1522 C CA . ALA A 1 200 ? -6.926 -11.726 14.075 1.00 98.56 200 ALA A CA 1
ATOM 1523 C C . ALA A 1 200 ? -8.078 -10.740 13.823 1.00 98.56 200 ALA A C 1
ATOM 1525 O O . ALA A 1 200 ? -8.509 -10.060 14.758 1.00 98.56 200 ALA A O 1
ATOM 1526 N N . MET A 1 201 ? -8.619 -10.702 12.602 1.00 98.38 201 MET A N 1
ATOM 1527 C CA . MET A 1 201 ? -9.783 -9.882 12.267 1.00 98.38 201 MET A CA 1
ATOM 1528 C C . MET A 1 201 ? -11.016 -10.330 13.057 1.00 98.38 201 MET A C 1
ATOM 1530 O O . MET A 1 201 ? -11.739 -9.495 13.596 1.00 98.38 201 MET A O 1
ATOM 1534 N N . GLU A 1 202 ? -11.212 -11.638 13.230 1.00 98.25 202 GLU A N 1
ATOM 1535 C CA . GLU A 1 202 ? -12.311 -12.179 14.039 1.00 98.25 202 GLU A CA 1
ATOM 1536 C C . GLU A 1 202 ? -12.172 -11.821 15.527 1.00 98.25 202 GLU A C 1
ATOM 1538 O O . GLU A 1 202 ? -13.155 -11.538 16.219 1.00 98.25 202 GLU A O 1
ATOM 1543 N N . ASN A 1 203 ? -10.943 -11.771 16.043 1.00 97.94 203 ASN A N 1
ATOM 1544 C CA . ASN A 1 203 ? -10.696 -11.283 17.399 1.00 97.94 203 ASN A CA 1
ATOM 1545 C C . ASN A 1 203 ? -11.017 -9.787 17.527 1.00 97.94 203 ASN A C 1
ATOM 1547 O O . ASN A 1 203 ? -11.676 -9.384 18.489 1.00 97.94 203 ASN A O 1
ATOM 1551 N N . LEU A 1 204 ? -10.624 -8.972 16.543 1.00 98.25 204 LEU A N 1
ATOM 1552 C CA . LEU A 1 204 ? -10.953 -7.546 16.511 1.00 98.25 204 LEU A CA 1
ATOM 1553 C C . LEU A 1 204 ? -12.466 -7.307 16.373 1.00 98.25 204 LEU A C 1
ATOM 1555 O O . LEU A 1 204 ? -13.009 -6.409 17.020 1.00 98.25 204 LEU A O 1
ATOM 1559 N N . ARG A 1 205 ? -13.176 -8.137 15.602 1.00 98.00 205 ARG A N 1
ATOM 1560 C CA . ARG A 1 205 ? -14.643 -8.123 15.504 1.00 98.00 205 ARG A CA 1
ATOM 1561 C C . ARG A 1 205 ? -15.293 -8.292 16.873 1.00 98.00 205 ARG A C 1
ATOM 1563 O O . ARG A 1 205 ? -16.144 -7.486 17.254 1.00 98.00 205 ARG A O 1
ATOM 1570 N N . LYS A 1 206 ? -14.853 -9.294 17.640 1.00 97.50 206 LYS A N 1
ATOM 1571 C CA . LYS A 1 206 ? -15.348 -9.548 19.002 1.00 97.50 206 LYS A CA 1
ATOM 1572 C C . LYS A 1 206 ? -15.021 -8.397 19.948 1.00 97.50 206 LYS A C 1
ATOM 1574 O O . LYS A 1 206 ? -15.905 -7.953 20.674 1.00 97.50 206 LYS A O 1
ATOM 1579 N N . ALA A 1 207 ? -13.788 -7.889 19.914 1.00 96.56 207 ALA A N 1
ATOM 1580 C CA . ALA A 1 207 ? -13.355 -6.773 20.758 1.00 96.56 207 ALA A CA 1
ATOM 1581 C C . ALA A 1 207 ? -14.119 -5.470 20.455 1.00 96.56 207 ALA A C 1
ATOM 1583 O O . ALA A 1 207 ? -14.476 -4.728 21.368 1.00 96.56 207 ALA A O 1
ATOM 1584 N N . SER A 1 208 ? -14.426 -5.218 19.180 1.00 95.56 208 SER A N 1
ATOM 1585 C CA . SER A 1 208 ? -15.200 -4.049 18.742 1.00 95.56 208 SER A CA 1
ATOM 1586 C C . SER A 1 208 ? -16.709 -4.170 18.970 1.00 95.56 208 SER A C 1
ATOM 1588 O O . SER A 1 208 ? -17.430 -3.184 18.806 1.00 95.56 208 SER A O 1
ATOM 1590 N N . GLY A 1 209 ? -17.196 -5.349 19.371 1.00 95.44 209 GLY A N 1
ATOM 1591 C CA . GLY A 1 209 ? -18.623 -5.617 19.555 1.00 95.44 209 GLY A CA 1
ATOM 1592 C C . GLY A 1 209 ? -19.408 -5.683 18.240 1.00 95.44 209 GLY A C 1
ATOM 1593 O O . GLY A 1 209 ? -20.627 -5.499 18.238 1.00 95.44 209 GLY A O 1
ATOM 1594 N N . THR A 1 210 ? -18.728 -5.926 17.118 1.00 95.25 210 THR A N 1
ATOM 1595 C CA . THR A 1 210 ? -19.350 -5.986 15.792 1.00 95.25 210 THR A CA 1
ATOM 1596 C C . THR A 1 210 ? -20.131 -7.292 15.639 1.00 95.25 210 THR A C 1
ATOM 1598 O O . THR A 1 210 ? -19.558 -8.378 15.624 1.00 95.25 210 THR A O 1
ATOM 1601 N N . MET A 1 211 ? -21.462 -7.201 15.540 1.00 93.56 211 MET A N 1
ATOM 1602 C CA . MET A 1 211 ? -22.340 -8.384 15.520 1.00 93.56 211 MET A CA 1
ATOM 1603 C C . MET A 1 211 ? -22.390 -9.097 14.166 1.00 93.56 211 MET A C 1
ATOM 1605 O O . MET A 1 211 ? -22.700 -10.282 14.123 1.00 93.56 211 MET A O 1
ATOM 1609 N N . GLN A 1 212 ? -22.138 -8.374 13.074 1.00 94.56 212 GLN A N 1
ATOM 1610 C CA . GLN A 1 212 ? -22.114 -8.948 11.729 1.00 94.56 212 GLN A CA 1
ATOM 1611 C C . GLN A 1 212 ? -20.893 -9.857 11.612 1.00 94.56 212 GLN A C 1
ATOM 1613 O O . GLN A 1 212 ? -19.799 -9.438 11.983 1.00 94.56 212 GLN A O 1
ATOM 1618 N N . GLU A 1 213 ? -21.098 -11.090 11.154 1.00 93.81 213 GLU A N 1
ATOM 1619 C CA . GLU A 1 213 ? -20.015 -12.044 10.909 1.00 93.81 213 GLU A CA 1
ATOM 1620 C C . GLU A 1 213 ? -19.128 -11.571 9.753 1.00 93.81 213 GLU A C 1
ATOM 1622 O O . GLU A 1 213 ? -19.569 -10.795 8.900 1.00 93.81 213 GLU A O 1
ATOM 1627 N N . LEU A 1 214 ? -17.876 -12.030 9.743 1.00 94.69 214 LEU A N 1
ATOM 1628 C CA . LEU A 1 214 ? -16.978 -11.768 8.623 1.00 94.69 214 LEU A CA 1
ATOM 1629 C C . LEU A 1 214 ? -17.505 -12.476 7.363 1.00 94.69 214 LEU A C 1
ATOM 1631 O O . LEU A 1 214 ? -18.014 -13.596 7.473 1.00 94.69 214 LEU A O 1
ATOM 1635 N N . PRO A 1 215 ? -17.396 -11.848 6.182 1.00 93.19 215 PRO A N 1
ATOM 1636 C CA . PRO A 1 215 ? -17.650 -12.532 4.925 1.00 93.19 215 PRO A CA 1
ATOM 1637 C C . PRO A 1 215 ? -16.597 -13.621 4.693 1.00 93.19 215 PRO A C 1
ATOM 1639 O O . PRO A 1 215 ? -15.507 -13.591 5.278 1.00 93.19 215 PRO A O 1
ATOM 1642 N N . ASP A 1 216 ? -16.935 -14.578 3.831 1.00 89.25 216 ASP A N 1
ATOM 1643 C CA . ASP A 1 216 ? -15.994 -15.613 3.410 1.00 89.25 216 ASP A CA 1
ATOM 1644 C C . ASP A 1 216 ? -14.752 -14.957 2.780 1.00 89.25 216 ASP A C 1
ATOM 1646 O O . ASP A 1 216 ? -14.873 -14.023 1.988 1.00 89.25 216 ASP A O 1
ATOM 1650 N N . ALA A 1 217 ? -13.579 -15.428 3.206 1.00 81.62 217 ALA A N 1
ATOM 1651 C CA . ALA A 1 217 ? -12.251 -14.946 2.826 1.00 81.62 217 ALA A CA 1
ATOM 1652 C C . ALA A 1 217 ? -11.609 -15.807 1.728 1.00 81.62 217 ALA A C 1
ATOM 1654 O O . ALA A 1 217 ? -11.988 -16.998 1.607 1.00 81.62 217 ALA A O 1
#

Radius of gyration: 23.52 Å; chains: 1; bounding box: 49×34×66 Å